Protein 7AKC (pdb70)

Solvent-accessible surface area: 11200 Å² total; per-residue (Å²): 110,21,28,0,0,0,0,7,4,79,2,38,45,136,136,85,142,64,101,39,9,69,96,20,16,65,29,19,7,34,77,11,28,67,12,13,123,113,58,76,94,85,72,29,53,17,81,12,0,0,0,15,6,15,2,0,1,1,0,0,15,26,0,29,2,6,74,80,73,35,0,72,87,0,3,41,18,5,2,92,36,3,26,102,37,62,55,108,15,0,4,0,37,0,70,13,54,23,102,49,0,80,73,16,6,86,103,24,121,94,3,33,6,0,14,43,16,4,40,106,36,1,7,0,0,0,23,39,112,41,0,64,81,0,10,89,100,0,134,81,103,120,122,146,11,50,89,55,120,37,40,4,2,0,0,4,38,53,0,69,87,24,24,76,23,0,96,81,85,0,78,102,13,101,41,62,120,46,116,50,35,30,25,12,0,0,51,80,87,47,138,56,100,36,64,5,50,11,84,2,0,0,26,3,0,51,40,36,2,9,0,45,51,0,0,26,20,1,2,25,57,65,114,38,40,36,58,32,0,8,0,0,7,30,54,43,98,12,29,110,6,0,69,52,1,2,55,69,55,59,114,87,41,85,45,71,25,62,21,28,82,80,119

B-factor: mean 44.55, std 19.74, range [18.46, 110.98]

Sequence (263 aa):
PGTVFVYSGRGSQWGEELVGIEQIQLGLIGMQLALTELWCSYGVQPDLVIGHSMGEVAAAVVAGALTPAEGLRVTATRSSRLMAPLSGQGGMALLELDAPTTEALIADFPQVTLGIYNSPRQTVIAGPTTEQIDELITRVRARDRFASRVNIEVAPHNPAMDALQPAMRSELADLTPRTPTIGIISTTYADLHTQPVFDAEHWATNMRNPVHFQQAIASAGSGADGAYHTFIEISAHPLLTQAIIDTLHSAQPGARYTSLGTLQR

Foldseek 3Di:
DFEEEEFEQQFDDCVDDQDAQLSSLLVRLVLLVVLQVVCVVVVHHHLEYEYFQNRVLSRLCSQQQAPPVLSNLLSNQVRVLQRVQFPFKWKKKWQAAPVVVCVLCVPPQFKDFAERLAGRITMIMGGPVVNVVSQVVQVVVVTHMGIDDDRGTFQTCVLVVCLVSLCVSQVPGDTDDGPHHYQYQQDPPSPPRDNCGSNSSSSSRHHHGNVLVSLLCQCDPVVHHHAEYEYSGQADDSQVSSVNSNCVNPVVDHHHYYYSHHD

InterPro domains:
  IPR001227 Acyl transferase domain superfamily [G3DSA:3.40.366.10] (550-947)
  IPR006162 Phosphopantetheine attachment site [PS00012] (1791-1806)
  IPR009081 Phosphopantetheine binding ACP domain [PF00550] (14-79)
  IPR009081 Phosphopantetheine binding ACP domain [PF00550] (1767-1832)
  IPR009081 Phosphopantetheine binding ACP domain [PS50075] (9-83)
  IPR009081 Phosphopantetheine binding ACP domain [PS50075] (1759-1836)
  IPR013968 Polyketide synthase-like, ketoreductase domain [PF08659] (1491-1683)
  IPR014030 Beta-ketoacyl synthase-like, N-terminal domain [PF00109] (102-351)
  IPR014031 Beta-ketoacyl synthase, C-terminal domain [PF02801] (359-477)
  IPR014043 Acyl transferase domain [PF00698] (632-950)
  IPR014043 Acyl transferase domain [SM00827] (634-932)
  IPR016035 Acyl transferase/acyl hydrolase/lysophospholipase [SSF52151] (631-916)
  IPR016036 Malonyl-CoA ACP transacylase, ACP-binding [SSF55048] (754-817)
  IPR016039 Thiolase-like [G3DSA:3.40.47.10] (93-549)
  IPR016039 Thiolase-like [SSF53901] (100-525)
  IPR018201 Beta-ketoacyl synthase, active site [PS00606] (264-280)
  IPR020806 Polyketide synthase-like, phosphopantetheine-binding domain [SM00823] (12-83)
  IPR020806 Polyketide synthase-like, phosphopantetheine-binding domain [SM00823] (1765-1836)
  IPR020807 Polyketide/metazoan fatty acid synthase-like, dehydratase domain [SM00826] (991-1150)
  IPR020841 Polyketide synthase, beta-ketoacyl synthase domain [PS52004] (101-526)

Organism: Mycobacterium bovis (strain BCG / Pasteur 1173P2) (NCBI:txid410289)

Nearest PDB structures (foldseek):
  7akc-assembly1_A  TM=1.004E+00  e=2.439E-61  Mycobacterium tuberculosis variant bovis BCG str. Pasteur 1173P2
  7ahb-assembly1_A  TM=9.627E-01  e=7.800E-44  Mycobacterium tuberculosis H37Rv
  7ahb-assembly2_B  TM=9.621E-01  e=3.748E-43  Mycobacterium tuberculosis H37Rv
  8jpt-assembly1_A  TM=9.176E-01  e=2.391E-25  Saccharopolyspora spinosa
  4amo-assembly1_A  TM=8.191E-01  e=1.536E-19  Micromonospora chersina

Secondary structure (DSSP, 8-state):
--EEEEE-SS-----PPP-HHHHHHHHHHHHHHHHHHHHHHTT---SEEEE-GGGHHHHHHHTTSS-HHHHHHHHHHHHHHHGGGTTTEEEEEESS-HHHHHHHHTT-TT-EEEEEEETTEEEEEEEHHHHHHHHHHHHHTT--EEEE--SS--SSGGGGGGHHHHHHHTTT------SSEEE-SS-SSTT-----SHHHHHHHHHS-B-HHHHHHHHHSSTT----EEEE-SSS-SSHHHHHHHHHHHSTT---EEE-S---

Radius of gyration: 17.46 Å; Cα contacts (8 Å, |Δi|>4): 578; chains: 1; bounding box: 47×45×41 Å

Structure (mmCIF, N/CA/C/O backbone):
data_7AKC
#
_entry.id   7AKC
#
_cell.length_a   94.029
_cell.length_b   94.029
_cell.length_c   73.236
_cell.angle_alpha   90.00
_cell.angle_beta   90.00
_cell.angle_gamma   90.00
#
_symmetry.space_group_name_H-M   'P 42 21 2'
#
loop_
_entity.id
_entity.type
_entity.pdbx_description
1 polymer 'Phenolpthiocerol synthesis type-I polyketide synthase ppsA'
2 non-polymer 'SODIUM ION'
3 water water
#
loop_
_atom_site.group_PDB
_atom_site.id
_atom_site.type_symbol
_atom_site.label_atom_id
_atom_site.label_alt_id
_atom_site.label_comp_id
_atom_site.label_asym_id
_atom_site.label_entity_id
_atom_site.label_seq_id
_atom_site.pdbx_PDB_ins_code
_atom_site.Cartn_x
_atom_site.Cartn_y
_atom_site.Cartn_z
_atom_site.occupancy
_atom_site.B_iso_or_equiv
_atom_site.auth_seq_id
_atom_site.auth_comp_id
_atom_site.auth_asym_id
_atom_site.auth_atom_id
_atom_site.pdbx_PDB_model_num
ATOM 1 N N . PRO A 1 21 ? 3.088 -19.649 2.985 1.00 61.62 629 PRO A N 1
ATOM 2 C CA . PRO A 1 21 ? 3.235 -20.499 4.176 1.00 60.80 629 PRO A CA 1
ATOM 3 C C . PRO A 1 21 ? 1.922 -21.082 4.710 1.00 58.98 629 PRO A C 1
ATOM 4 O O . PRO A 1 21 ? 1.930 -22.206 5.188 1.00 58.83 629 PRO A O 1
ATOM 6 N N . GLY A 1 22 ? 0.821 -20.336 4.631 1.00 57.05 630 GLY A N 1
ATOM 7 C CA . GLY A 1 22 ? -0.478 -20.8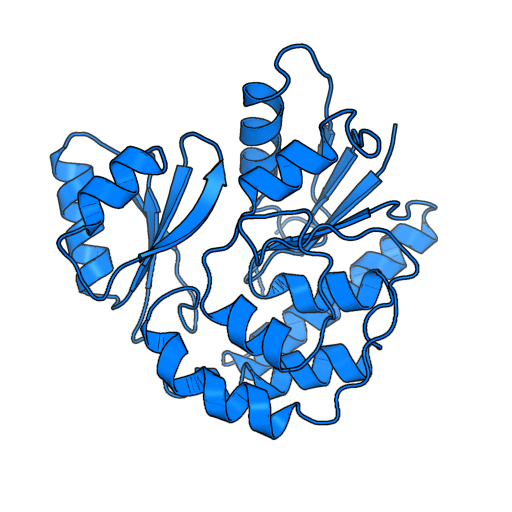05 5.105 1.00 55.34 630 GLY A CA 1
ATOM 8 C C . GLY A 1 22 ? -0.775 -20.423 6.548 1.00 54.14 630 GLY A C 1
ATOM 9 O O . GLY A 1 22 ? 0.077 -20.614 7.421 1.00 54.53 630 GLY A O 1
ATOM 10 N N . THR A 1 23 ? -2.002 -19.896 6.815 1.00 51.95 631 THR A N 1
ATOM 11 C CA . THR A 1 23 ? -2.443 -19.417 8.130 1.00 50.85 631 THR A CA 1
ATOM 12 C C . THR A 1 23 ? -3.696 -20.115 8.629 1.00 47.14 631 THR A C 1
ATOM 13 O O . THR A 1 23 ? -4.730 -20.111 7.969 1.00 46.81 631 THR A O 1
ATOM 17 N N . VAL A 1 24 ? -3.611 -20.688 9.813 1.00 44.40 632 VAL A N 1
ATOM 18 C CA . VAL A 1 24 ? -4.734 -21.401 10.424 1.00 42.19 632 VAL A CA 1
ATOM 19 C C . VAL A 1 24 ? -5.221 -20.637 11.611 1.00 42.24 632 VAL A C 1
ATOM 20 O O . VAL A 1 24 ? -4.409 -20.246 12.443 1.00 42.30 632 VAL A O 1
ATOM 24 N N . PHE A 1 25 ? -6.539 -20.490 11.749 1.00 41.96 633 PHE A N 1
ATOM 25 C CA . PHE A 1 25 ? -7.100 -19.854 12.943 1.00 42.37 633 PHE A CA 1
ATOM 26 C C . PHE A 1 25 ? -7.643 -20.974 13.786 1.00 40.17 633 PHE A C 1
ATOM 27 O O . PHE A 1 25 ? -8.389 -21.809 13.288 1.00 39.55 633 PHE A O 1
ATOM 35 N N . VAL A 1 26 ? -7.254 -21.010 15.061 1.00 39.07 634 VAL A N 1
ATOM 36 C CA . VAL A 1 26 ? -7.653 -22.053 15.986 1.00 37.36 634 VAL A CA 1
ATOM 37 C C . VAL A 1 26 ? -8.604 -21.481 17.040 1.00 37.58 634 VAL A C 1
ATOM 38 O O . VAL A 1 26 ? -8.272 -20.494 17.684 1.00 37.71 634 VAL A O 1
ATOM 42 N N . TYR A 1 27 ? -9.785 -22.098 17.192 1.00 36.91 635 TYR A N 1
ATOM 43 C CA . TYR A 1 27 ? -10.804 -21.642 18.125 1.00 37.38 635 TYR A CA 1
ATOM 44 C C . TYR A 1 27 ? -10.903 -22.606 19.276 1.00 39.29 635 TYR A C 1
ATOM 45 O O . TYR A 1 27 ? -11.293 -23.751 19.067 1.00 39.62 635 TYR A O 1
ATOM 54 N N . SER A 1 28 ? -10.542 -22.163 20.485 1.00 39.62 636 SER A N 1
ATOM 55 C CA . SER A 1 28 ? -10.576 -23.062 21.638 1.00 41.27 636 SER A CA 1
ATOM 56 C C . SER A 1 28 ? -12.017 -23.235 22.149 1.00 43.18 636 SER A C 1
ATOM 57 O O . SER A 1 28 ? -12.865 -22.371 21.891 1.00 43.45 636 SER A O 1
ATOM 60 N N . GLY A 1 29 ? -12.259 -24.310 22.910 1.00 43.23 637 GLY A N 1
ATOM 61 C CA . GLY A 1 29 ? -13.572 -24.613 23.468 1.00 46.29 637 GLY A CA 1
ATOM 62 C C . GLY A 1 29 ? -13.955 -23.805 24.687 1.00 49.56 637 GLY A C 1
ATOM 63 O O . GLY A 1 29 ? -15.023 -23.183 24.719 1.00 51.24 637 GLY A O 1
ATOM 64 N N . ARG A 1 30 ? -13.105 -23.816 25.710 1.00 50.33 638 ARG A N 1
ATOM 65 C CA . ARG A 1 30 ? -13.370 -23.041 26.921 1.00 51.46 638 ARG A CA 1
ATOM 66 C C . ARG A 1 30 ? -12.113 -22.255 27.232 1.00 53.14 638 ARG A C 1
ATOM 67 O O . ARG A 1 30 ? -11.339 -22.637 28.105 1.00 53.76 638 ARG A O 1
ATOM 75 N N . GLY A 1 31 ? -11.899 -21.183 26.490 1.00 54.33 639 GLY A N 1
ATOM 76 C CA . GLY A 1 31 ? -10.753 -20.318 26.728 1.00 55.78 639 GLY A CA 1
ATOM 77 C C . GLY A 1 31 ? -10.955 -19.464 27.968 1.00 57.20 639 GLY A C 1
ATOM 78 O O . GLY A 1 31 ? -12.021 -19.503 28.606 1.00 57.58 639 GLY A O 1
ATOM 79 N N . SER A 1 32 ? -9.923 -18.686 28.338 1.00 57.60 640 SER A N 1
ATOM 80 C CA . SER A 1 32 ? -10.051 -17.799 29.499 1.00 58.48 640 SER A CA 1
ATOM 81 C C . SER A 1 32 ? -11.066 -16.705 29.197 1.00 58.74 640 SER A C 1
ATOM 82 O O . SER A 1 32 ? -11.225 -16.301 28.049 1.00 57.93 640 SER A O 1
ATOM 85 N N . GLN A 1 33 ? -11.773 -16.254 30.234 1.00 59.97 641 GLN A N 1
ATOM 86 C CA . GLN A 1 33 ? -12.791 -15.202 30.169 1.00 61.62 641 GLN A CA 1
ATOM 87 C C . GLN A 1 33 ? -12.775 -14.449 31.511 1.00 63.77 641 GLN A C 1
ATOM 88 O O . GLN A 1 33 ? -12.392 -15.044 32.518 1.00 63.15 641 GLN A O 1
ATOM 90 N N . TRP A 1 34 ? -13.160 -13.147 31.522 1.00 66.10 642 TRP A N 1
ATOM 91 C CA . TRP A 1 34 ? -13.109 -12.311 32.735 1.00 69.08 642 TRP A CA 1
ATOM 92 C C . TRP A 1 34 ? -13.988 -11.031 32.674 1.00 70.74 642 TRP A C 1
ATOM 93 O O . TRP A 1 34 ? -14.190 -10.325 33.693 1.00 72.98 642 TRP A O 1
ATOM 95 N N . GLY A 1 74 ? -17.019 -4.062 31.151 1.00 84.88 682 GLY A N 1
ATOM 96 C CA . GLY A 1 74 ? -16.365 -5.224 31.728 1.00 84.60 682 GLY A CA 1
ATOM 97 C C . GLY A 1 74 ? -17.200 -5.828 32.833 1.00 83.60 682 GLY A C 1
ATOM 98 O O . GLY A 1 74 ? -16.814 -5.786 34.005 1.00 84.87 682 GLY A O 1
ATOM 99 N N . GLU A 1 75 ? -18.382 -6.339 32.477 1.00 80.93 683 GLU A N 1
ATOM 100 C CA . GLU A 1 75 ? -19.264 -6.945 33.467 1.00 78.62 683 GLU A CA 1
ATOM 101 C C . GLU A 1 75 ? -19.056 -8.447 33.482 1.00 74.75 683 GLU A C 1
ATOM 102 O O . GLU A 1 75 ? -18.649 -9.033 32.476 1.00 75.10 683 GLU A O 1
ATOM 104 N N . GLU A 1 76 ? -19.273 -9.063 34.643 1.00 71.36 684 GLU A N 1
ATOM 105 C CA . GLU A 1 76 ? -19.059 -10.493 34.797 1.00 68.01 684 GLU A CA 1
ATOM 106 C C . GLU A 1 76 ? -20.074 -11.317 34.002 1.00 63.68 684 GLU A C 1
ATOM 107 O O . GLU A 1 76 ? -21.276 -11.011 34.006 1.00 63.76 684 GLU A O 1
ATOM 113 N N . LEU A 1 77 ? -19.576 -12.345 33.302 1.00 59.75 685 LEU A N 1
ATOM 114 C CA . LEU A 1 77 ? -20.388 -13.303 32.560 1.00 56.74 685 LEU A CA 1
ATOM 115 C C . LEU A 1 77 ? -20.641 -14.426 33.542 1.00 52.81 685 LEU A C 1
ATOM 116 O O . LEU A 1 77 ? -19.694 -14.932 34.146 1.00 52.22 685 LEU A O 1
ATOM 121 N N . VAL A 1 78 ? -21.916 -14.764 33.775 1.00 49.72 686 VAL A N 1
ATOM 122 C CA . VAL A 1 78 ? -22.276 -15.740 34.797 1.00 47.17 686 VAL A CA 1
ATOM 123 C C . VAL A 1 78 ? -22.996 -16.951 34.224 1.00 44.77 686 VAL A C 1
ATOM 124 O O . VAL A 1 78 ? -24.019 -16.802 33.573 1.00 44.57 686 VAL A O 1
ATOM 128 N N . GLY A 1 79 ? -22.485 -18.147 34.498 1.00 43.05 687 GLY A N 1
ATOM 129 C CA . GLY A 1 79 ? -23.109 -19.380 34.024 1.00 41.40 687 GLY A CA 1
ATOM 130 C C . GLY A 1 79 ? -22.667 -19.810 32.638 1.00 39.17 687 GLY A C 1
ATOM 131 O O . GLY A 1 79 ? -22.283 -18.964 31.830 1.00 39.20 687 GLY A O 1
ATOM 132 N N . ILE A 1 80 ? -22.736 -21.131 32.345 1.00 36.80 688 ILE A N 1
ATOM 133 C CA . ILE A 1 80 ? -22.303 -21.690 31.054 1.00 35.00 688 ILE A CA 1
ATOM 134 C C . ILE A 1 80 ? -22.894 -20.954 29.850 1.00 36.61 688 ILE A C 1
ATOM 135 O O . ILE A 1 80 ? -22.143 -20.596 28.953 1.00 36.58 688 ILE A O 1
ATOM 140 N N . GLU A 1 81 ? -24.218 -20.684 29.843 1.00 39.13 689 GLU A N 1
ATOM 141 C CA . GLU A 1 81 ? -24.820 -19.997 28.695 1.00 42.05 689 GLU A CA 1
ATOM 142 C C . GLU A 1 81 ? -24.172 -18.612 28.427 1.00 44.73 689 GLU A C 1
ATOM 143 O O . GLU A 1 81 ? -23.636 -18.382 27.339 1.00 45.47 689 GLU A O 1
ATOM 149 N N . GLN A 1 82 ? -24.160 -17.718 29.431 1.00 46.46 690 GLN A N 1
ATOM 150 C CA . GLN A 1 82 ? -23.526 -16.403 29.276 1.00 47.54 690 GLN A CA 1
ATOM 151 C C . GLN A 1 82 ? -22.040 -16.526 28.941 1.00 47.44 690 GLN A C 1
ATOM 152 O O . GLN A 1 82 ? -21.578 -15.838 28.034 1.00 48.62 690 GLN A O 1
ATOM 158 N N . ILE A 1 83 ? -21.280 -17.380 29.660 1.00 46.12 691 ILE A N 1
ATOM 159 C CA . ILE A 1 83 ? -19.840 -17.530 29.398 1.00 46.64 691 ILE A CA 1
ATOM 160 C C . ILE A 1 83 ? -19.557 -18.001 27.961 1.00 46.66 691 ILE A C 1
ATOM 161 O O . ILE A 1 83 ? -18.724 -17.393 27.276 1.00 47.30 691 ILE A O 1
ATOM 166 N N . GLN A 1 84 ? -20.266 -19.041 27.488 1.00 45.93 692 GLN A N 1
ATOM 167 C CA . GLN A 1 84 ? -20.054 -19.546 26.125 1.00 46.03 692 GLN A CA 1
ATOM 168 C C . GLN A 1 84 ? -20.446 -18.524 25.061 1.00 48.13 692 GLN A C 1
ATOM 169 O O . GLN A 1 84 ? -19.793 -18.452 24.028 1.00 48.11 692 GLN A O 1
ATOM 175 N N . LEU A 1 85 ? -21.453 -17.663 25.343 1.00 49.75 693 LEU A N 1
ATOM 176 C CA . LEU A 1 85 ? -21.865 -16.617 24.414 1.00 52.13 693 LEU A CA 1
ATOM 177 C C . LEU A 1 85 ? -20.819 -15.494 24.312 1.00 52.92 693 LEU A C 1
ATOM 178 O O . LEU A 1 85 ? -20.505 -15.045 23.198 1.00 53.40 693 LEU A O 1
ATOM 183 N N . GLY A 1 86 ? -20.243 -15.098 25.448 1.00 52.00 694 GLY A N 1
ATOM 184 C CA . GLY A 1 86 ? -19.162 -14.119 25.455 1.00 52.13 694 GLY A CA 1
ATOM 185 C C . GLY A 1 86 ? -17.927 -14.688 24.758 1.00 52.29 694 GLY A C 1
ATOM 186 O O . GLY A 1 86 ? -17.231 -13.962 24.038 1.00 53.81 694 GLY A O 1
ATOM 187 N N . LEU A 1 87 ? -17.659 -16.000 24.938 1.00 50.87 695 LEU A N 1
ATOM 188 C CA . LEU A 1 87 ? -16.529 -16.630 24.255 1.00 50.89 695 LEU A CA 1
ATOM 189 C C . LEU A 1 87 ? -16.663 -16.563 22.722 1.00 51.41 695 LEU A C 1
ATOM 190 O O . LEU A 1 87 ? -15.781 -15.974 22.074 1.00 52.04 695 LEU A O 1
ATOM 195 N N . ILE A 1 88 ? -17.776 -17.067 22.139 1.00 51.23 696 ILE A N 1
ATOM 196 C CA . ILE A 1 88 ? -17.946 -17.009 20.674 1.00 52.61 696 ILE A CA 1
ATOM 197 C C . ILE A 1 88 ? -18.088 -15.558 20.162 1.00 55.35 696 ILE A C 1
ATOM 198 O O . ILE A 1 88 ? -17.620 -15.250 19.068 1.00 55.59 696 ILE A O 1
ATOM 203 N N . GLY A 1 89 ? -18.632 -14.655 20.978 1.00 57.71 697 GLY A N 1
ATOM 204 C CA . GLY A 1 89 ? -18.736 -13.247 20.592 1.00 60.65 697 GLY A CA 1
ATOM 205 C C . GLY A 1 89 ? -17.355 -12.651 20.400 1.00 62.57 697 GLY A C 1
ATOM 206 O O . GLY A 1 89 ? -17.048 -12.090 19.353 1.00 63.77 697 GLY A O 1
ATOM 207 N N . MET A 1 90 ? -16.483 -12.917 21.373 1.00 63.27 698 MET A N 1
ATOM 208 C CA . MET A 1 90 ? -15.092 -12.482 21.389 1.00 64.36 698 MET A CA 1
ATOM 209 C C . MET A 1 90 ? -14.303 -13.143 20.259 1.00 63.93 698 MET A C 1
ATOM 210 O O . MET A 1 90 ? -13.502 -12.472 19.624 1.00 65.49 698 MET A O 1
ATOM 215 N N . GLN A 1 91 ? -14.564 -14.425 19.964 1.00 62.09 699 GLN A N 1
ATOM 216 C CA . GLN A 1 91 ? -13.891 -15.140 18.872 1.00 61.48 699 GLN A CA 1
ATOM 217 C C . GLN A 1 91 ? -14.244 -14.520 17.499 1.00 63.43 699 GLN A C 1
ATOM 218 O O . GLN A 1 91 ? -13.351 -14.214 16.717 1.00 62.93 699 GLN A O 1
ATOM 224 N N . LEU A 1 92 ? -15.539 -14.278 17.251 1.00 64.88 700 LEU A N 1
ATOM 225 C CA . LEU A 1 92 ? -16.002 -13.690 16.000 1.00 67.27 700 LEU A CA 1
ATOM 226 C C . LEU A 1 92 ? -15.509 -12.253 15.819 1.00 70.25 700 LEU A C 1
ATOM 227 O O . LEU A 1 92 ? -15.162 -11.875 14.696 1.00 70.62 700 LEU A O 1
ATOM 232 N N . ALA A 1 93 ? -15.437 -11.471 16.910 1.00 72.00 701 ALA A N 1
ATOM 233 C CA . ALA A 1 93 ? -14.963 -10.090 16.799 1.00 74.35 701 ALA A CA 1
ATOM 234 C C . ALA A 1 93 ? -13.438 -10.000 16.667 1.00 76.26 701 ALA A C 1
ATOM 235 O O . ALA A 1 93 ? -12.944 -9.130 15.928 1.00 77.58 701 ALA A O 1
ATOM 237 N N . LEU A 1 94 ? -12.695 -10.891 17.349 1.00 75.88 702 LEU A N 1
ATOM 238 C CA . LEU A 1 94 ? -11.237 -10.909 17.233 1.00 76.45 702 LEU A CA 1
ATOM 239 C C . LEU A 1 94 ? -10.846 -11.381 15.836 1.00 77.32 702 LEU A C 1
ATOM 240 O O . LEU A 1 94 ? -9.916 -10.821 15.261 1.00 77.95 702 LEU A O 1
ATOM 245 N N . THR A 1 95 ? -11.592 -12.352 15.256 1.00 77.24 703 THR A N 1
ATOM 246 C CA . THR A 1 95 ? -11.356 -12.835 13.896 1.00 77.77 703 THR A CA 1
ATOM 247 C C . THR A 1 95 ? -11.452 -11.677 12.890 1.00 81.03 703 THR A C 1
ATOM 248 O O . THR A 1 95 ? -10.611 -11.587 12.001 1.00 81.59 703 THR A O 1
ATOM 252 N N . GLU A 1 96 ? -12.454 -10.786 13.038 1.00 82.91 704 GLU A N 1
ATOM 253 C CA . GLU A 1 96 ? -12.591 -9.656 12.109 1.00 85.83 704 GLU A CA 1
ATOM 254 C C . GLU A 1 96 ? -11.520 -8.574 12.329 1.00 87.97 704 GLU A C 1
ATOM 255 O O . GLU A 1 96 ? -11.139 -7.887 11.376 1.00 88.79 704 GLU A O 1
ATOM 261 N N . LEU A 1 97 ? -11.006 -8.455 13.568 1.00 88.77 705 LEU A N 1
ATOM 262 C CA . LEU A 1 97 ? -9.923 -7.534 13.885 1.00 90.42 705 LEU A CA 1
ATOM 263 C C . LEU A 1 97 ? -8.660 -7.982 13.158 1.00 90.70 705 LEU A C 1
ATOM 264 O O . LEU A 1 97 ? -7.969 -7.137 12.601 1.00 90.79 705 LEU A O 1
ATOM 269 N N . TRP A 1 98 ? -8.375 -9.314 13.132 1.00 90.77 706 TRP A N 1
ATOM 270 C CA . TRP A 1 98 ? -7.208 -9.860 12.432 1.00 91.58 706 TRP A CA 1
ATOM 271 C C . TRP A 1 98 ? -7.296 -9.522 10.942 1.00 94.25 706 TRP A C 1
ATOM 272 O O . TR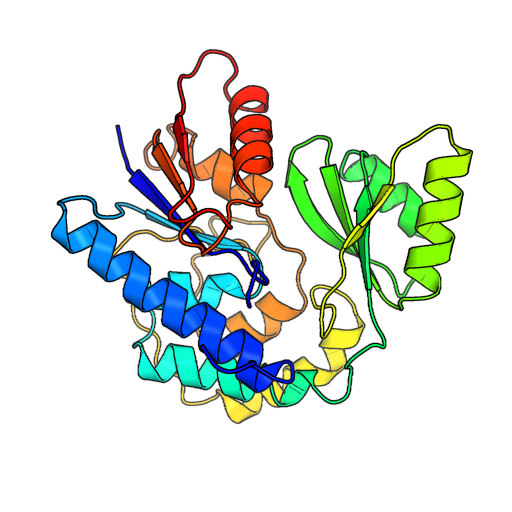P A 1 98 ? -6.330 -9.022 10.373 1.00 94.20 706 TRP A O 1
ATOM 283 N N . CYS A 1 99 ? -8.479 -9.745 10.334 1.00 96.49 707 CYS A N 1
ATOM 284 C CA . CYS A 1 99 ? -8.805 -9.470 8.927 1.00 99.22 707 CYS A CA 1
ATOM 285 C C . CYS A 1 99 ? -8.536 -8.017 8.534 1.00 101.28 707 CYS A C 1
ATOM 286 O O . CYS A 1 99 ? -8.123 -7.727 7.400 1.00 101.44 707 CYS A O 1
ATOM 289 N N . SER A 1 100 ? -8.781 -7.098 9.471 1.00 102.41 708 SER A N 1
ATOM 290 C CA . SER A 1 100 ? -8.568 -5.673 9.252 1.00 104.37 708 SER A CA 1
ATOM 291 C C . SER A 1 100 ? -7.093 -5.310 9.135 1.00 106.38 708 SER A C 1
ATOM 292 O O . SER A 1 100 ? -6.756 -4.364 8.432 1.00 109.24 708 SER A O 1
ATOM 295 N N . TYR A 1 101 ? -6.217 -6.062 9.799 1.00 106.06 709 TYR A N 1
ATOM 296 C CA . TYR A 1 101 ? -4.773 -5.874 9.687 1.00 105.58 709 TYR A CA 1
ATOM 297 C C . TYR A 1 101 ? -4.186 -6.876 8.636 1.00 103.71 709 TYR A C 1
ATOM 298 O O . TYR A 1 101 ? -3.092 -7.413 8.824 1.00 104.31 709 TYR A O 1
ATOM 300 N N . GLY A 1 102 ? -4.957 -7.165 7.585 1.00 101.00 710 GLY A N 1
ATOM 301 C CA . GLY A 1 102 ? -4.573 -8.056 6.492 1.00 98.41 710 GLY A CA 1
ATOM 302 C C . GLY A 1 102 ? -4.377 -9.540 6.758 1.00 95.06 710 GLY A C 1
ATOM 303 O O . GLY A 1 102 ? -4.118 -10.302 5.819 1.00 95.73 710 GLY A O 1
ATOM 304 N N . VAL A 1 103 ? -4.502 -9.984 8.016 1.00 91.13 711 VAL A N 1
ATOM 305 C CA . VAL A 1 103 ? -4.300 -11.371 8.355 1.00 87.58 711 VAL A CA 1
ATOM 306 C C . VAL A 1 103 ? -5.610 -12.152 8.296 1.00 83.37 711 VAL A C 1
ATOM 307 O O . VAL A 1 103 ? -6.525 -11.874 9.061 1.00 84.09 711 VAL A O 1
ATOM 309 N N . GLN A 1 104 ? -5.713 -13.119 7.381 1.00 78.62 712 GLN A N 1
ATOM 310 C CA . GLN A 1 104 ? -6.932 -13.909 7.217 1.00 74.28 712 GLN A CA 1
ATOM 311 C C . GLN A 1 104 ? -6.644 -15.427 7.175 1.00 69.03 712 GLN A C 1
ATOM 312 O O . GLN A 1 104 ? -5.585 -15.849 6.711 1.00 69.22 712 GLN A O 1
ATOM 314 N N . PRO A 1 105 ? -7.571 -16.266 7.663 1.00 63.63 713 PRO A N 1
ATOM 315 C CA . PRO A 1 105 ? -7.297 -17.712 7.676 1.00 59.77 713 PRO A CA 1
ATOM 316 C C . PRO A 1 105 ? -7.545 -18.405 6.355 1.00 55.78 713 PRO A C 1
ATOM 317 O O . PRO A 1 105 ? -8.519 -18.138 5.655 1.00 56.81 713 PRO A O 1
ATOM 321 N N . ASP A 1 106 ? -6.627 -19.272 5.994 1.00 51.73 714 ASP A N 1
ATOM 322 C CA . ASP A 1 106 ? -6.789 -20.160 4.854 1.00 49.28 714 ASP A CA 1
ATOM 323 C C . ASP A 1 106 ? -7.491 -21.468 5.302 1.00 46.94 714 ASP A C 1
ATOM 324 O O . ASP A 1 106 ? -7.967 -22.234 4.464 1.00 48.19 714 ASP A O 1
ATOM 329 N N . LEU A 1 107 ? -7.559 -21.707 6.619 1.00 43.43 715 LEU A N 1
ATOM 330 C CA . LEU A 1 107 ? -8.104 -22.904 7.213 1.00 41.16 715 LEU A CA 1
ATOM 331 C C . LEU A 1 107 ? -8.437 -22.596 8.670 1.00 39.49 715 LEU A C 1
ATOM 332 O O . LEU A 1 107 ? -7.797 -21.748 9.309 1.00 39.75 715 LEU A O 1
ATOM 337 N N . VAL A 1 108 ? -9.485 -23.228 9.166 1.00 37.45 716 VAL A N 1
ATOM 338 C CA . VAL A 1 108 ? -9.843 -23.076 10.578 1.00 36.45 716 VAL A CA 1
ATOM 339 C C . VAL A 1 108 ? -9.906 -24.431 11.270 1.00 34.70 716 VAL A C 1
ATOM 340 O O . VAL A 1 108 ? -10.240 -25.435 10.652 1.00 34.26 716 VAL A O 1
ATOM 344 N N . ILE A 1 109 ? -9.593 -24.457 12.586 1.00 33.03 717 ILE A N 1
ATOM 345 C CA . ILE A 1 109 ? -9.700 -25.653 13.404 1.00 31.01 717 ILE A CA 1
ATOM 346 C C . ILE A 1 109 ? -10.343 -25.220 14.693 1.00 31.01 717 ILE A C 1
ATOM 347 O O . ILE A 1 109 ? -9.891 -24.286 15.333 1.00 31.61 717 ILE A O 1
ATOM 352 N N . GLY A 1 110 ? -11.427 -25.870 15.044 1.00 30.81 718 GLY A N 1
ATOM 353 C CA . GLY A 1 110 ? -12.136 -25.590 16.287 1.00 30.41 718 GLY A CA 1
ATOM 354 C C . GLY A 1 110 ? -11.903 -26.752 17.233 1.00 29.56 718 GLY A C 1
ATOM 355 O O . GLY A 1 110 ? -12.084 -27.906 16.855 1.00 29.82 718 GLY A O 1
ATOM 356 N N . HIS A 1 111 ? -11.534 -26.445 18.474 1.00 27.76 719 HIS A N 1
ATOM 357 C CA . HIS A 1 111 ? -11.252 -27.370 19.566 1.00 27.69 719 HIS A CA 1
ATOM 358 C C . HIS A 1 111 ? -12.484 -27.413 20.476 1.00 29.34 719 HIS A C 1
ATOM 359 O O . HIS A 1 111 ? -12.945 -26.369 20.958 1.00 30.12 719 HIS A O 1
ATOM 366 N N . SER A 1 112 ? -13.041 -28.622 20.696 1.00 28.48 720 SER A N 1
ATOM 367 C CA . SER A 1 112 ? -14.183 -28.820 21.565 1.00 28.11 720 SER A CA 1
ATOM 368 C C . SER A 1 112 ? -15.368 -27.874 21.181 1.00 28.68 720 SER A C 1
ATOM 369 O O . SER A 1 112 ? -15.694 -27.757 20.001 1.00 29.64 720 SER A O 1
ATOM 372 N N . MET A 1 113 ? -15.937 -27.144 22.131 1.00 31.17 721 MET A N 1
ATOM 373 C CA . MET A 1 113 ? -17.019 -26.198 21.875 1.00 33.29 721 MET A CA 1
ATOM 374 C C . MET A 1 113 ? -16.638 -25.089 20.864 1.00 36.10 721 MET A C 1
ATOM 375 O O . MET A 1 113 ? -17.517 -24.472 20.274 1.00 37.24 721 MET A O 1
ATOM 380 N N . GLY A 1 114 ? -15.345 -24.914 20.602 1.00 36.33 722 GLY A N 1
ATOM 381 C CA . GLY A 1 114 ? -14.819 -23.943 19.652 1.00 36.39 722 GLY A CA 1
ATOM 382 C C . GLY A 1 114 ? -15.111 -24.256 18.195 1.00 37.23 722 GLY A C 1
ATOM 383 O O . GLY A 1 114 ? -14.935 -23.391 17.333 1.00 38.08 722 GLY A O 1
ATOM 384 N N . GLU A 1 115 ? -15.510 -25.512 17.891 1.00 36.92 723 GLU A N 1
ATOM 385 C CA . GLU A 1 115 ? -15.826 -25.906 16.511 1.00 36.93 723 GLU A CA 1
ATOM 386 C C . GLU A 1 115 ? -17.059 -25.143 15.989 1.00 38.48 723 GLU A C 1
ATOM 387 O O . GLU A 1 115 ? -17.165 -24.927 14.787 1.00 39.21 723 GLU A O 1
ATOM 393 N N . VAL A 1 116 ? -17.962 -24.672 16.874 1.00 39.40 724 VAL A N 1
ATOM 394 C CA . VAL A 1 116 ? -19.094 -23.838 16.411 1.00 41.21 724 VAL A CA 1
ATOM 395 C C . VAL A 1 116 ? -18.548 -22.555 15.777 1.00 43.44 724 VAL A C 1
ATOM 396 O O . VAL A 1 116 ? -18.912 -22.224 14.638 1.00 45.85 724 VAL A O 1
ATOM 400 N N . ALA A 1 117 ? -17.654 -21.846 16.491 1.00 44.04 725 ALA A N 1
ATOM 401 C CA . ALA A 1 117 ? -17.112 -20.586 15.962 1.00 46.13 725 ALA A CA 1
ATOM 402 C C . ALA A 1 117 ? -16.303 -20.791 14.699 1.00 46.30 725 ALA A C 1
ATOM 403 O O . ALA A 1 117 ? -16.360 -19.950 13.793 1.00 47.88 725 ALA A O 1
ATOM 405 N N . ALA A 1 118 ? -15.567 -21.913 14.625 1.00 45.13 726 ALA A N 1
ATOM 406 C CA . ALA A 1 118 ? -14.769 -22.266 13.455 1.00 45.05 726 ALA A CA 1
ATOM 407 C C . ALA A 1 118 ? -15.706 -22.545 12.290 1.00 47.96 726 ALA A C 1
ATOM 408 O O . ALA A 1 118 ? -15.441 -22.068 11.190 1.00 48.82 726 ALA A O 1
ATOM 410 N N . ALA A 1 119 ? -16.831 -23.247 12.517 1.00 49.12 727 ALA A N 1
ATOM 411 C CA . ALA A 1 119 ? -17.818 -23.481 11.451 1.00 50.90 727 ALA A CA 1
ATOM 412 C C . ALA A 1 119 ? -18.407 -22.185 10.961 1.00 52.87 727 ALA A C 1
ATOM 413 O O . ALA A 1 119 ? -18.697 -22.081 9.770 1.00 52.55 727 ALA A O 1
ATOM 415 N N . VAL A 1 120 ? -18.599 -21.188 11.854 1.00 54.24 728 VAL A N 1
ATOM 416 C CA . VAL A 1 120 ? -19.118 -19.879 11.436 1.00 56.32 728 VAL A CA 1
ATOM 417 C C . VAL A 1 120 ? -18.089 -19.136 10.577 1.00 55.84 728 VAL A C 1
ATOM 418 O O . VAL A 1 120 ? -18.450 -18.577 9.538 1.00 56.65 728 VAL A O 1
ATOM 422 N N . VAL A 1 121 ? -16.823 -19.091 11.026 1.00 54.92 729 VAL A N 1
ATOM 423 C CA . VAL A 1 121 ? -15.761 -18.394 10.291 1.00 56.09 729 VAL A CA 1
ATOM 424 C C . VAL A 1 121 ? -15.494 -19.043 8.929 1.00 57.77 729 VAL A C 1
ATOM 425 O O . VAL A 1 121 ? -15.230 -18.341 7.948 1.00 59.05 729 VAL A O 1
ATOM 429 N N . ALA A 1 122 ? -15.653 -20.366 8.844 1.00 57.77 730 ALA A N 1
ATOM 430 C CA . ALA A 1 122 ? -15.484 -21.090 7.589 1.00 57.72 730 ALA A CA 1
ATOM 431 C C . ALA A 1 122 ? -16.660 -20.911 6.614 1.00 59.32 730 ALA A C 1
ATOM 432 O O . ALA A 1 122 ? -16.530 -21.283 5.467 1.00 59.19 730 ALA A O 1
ATOM 434 N N . GLY A 1 123 ? -17.787 -20.366 7.071 1.00 60.68 731 GLY A N 1
ATOM 435 C CA . GLY A 1 123 ? -18.956 -20.160 6.231 1.00 62.27 731 GLY A CA 1
ATOM 436 C C . GLY A 1 123 ? -19.969 -21.289 6.248 1.00 63.54 731 GLY A C 1
ATOM 437 O O . GLY A 1 123 ? -20.964 -21.222 5.527 1.00 64.00 731 GLY A O 1
ATOM 438 N N . ALA A 1 124 ? -19.739 -22.345 7.064 1.00 63.40 732 ALA A N 1
ATOM 439 C CA . ALA A 1 124 ? -20.691 -23.464 7.110 1.00 64.53 732 ALA A CA 1
ATOM 440 C C . ALA A 1 124 ? -21.991 -23.071 7.801 1.00 67.27 732 ALA A C 1
ATOM 441 O O . ALA A 1 124 ? -23.064 -23.557 7.452 1.00 67.12 732 ALA A O 1
ATOM 443 N N . LEU A 1 125 ? -21.900 -22.158 8.757 1.00 70.31 733 LEU A N 1
ATOM 444 C CA . LEU A 1 125 ? -23.041 -21.626 9.488 1.00 72.22 733 LEU A CA 1
ATOM 445 C C . LEU A 1 125 ? -22.914 -20.116 9.542 1.00 75.43 733 LEU A C 1
ATOM 446 O O . LEU A 1 125 ? -21.799 -19.582 9.558 1.00 74.97 733 LEU A O 1
ATOM 451 N N . THR A 1 126 ? -24.054 -19.443 9.650 1.00 78.32 734 THR A N 1
ATOM 452 C CA . THR A 1 126 ? -24.145 -17.979 9.803 1.00 83.07 734 THR A CA 1
ATOM 453 C C . THR A 1 126 ? -23.819 -17.619 11.258 1.00 84.44 734 THR A C 1
ATOM 454 O O . THR A 1 126 ? -23.939 -18.479 12.150 1.00 82.55 734 THR A O 1
ATOM 458 N N . PRO A 1 127 ? -23.449 -16.354 11.545 1.00 86.15 735 PRO A N 1
ATOM 459 C CA . PRO A 1 127 ? -23.197 -15.971 12.945 1.00 86.63 735 PRO A CA 1
ATOM 460 C C . PRO A 1 127 ? -24.402 -16.210 13.851 1.00 86.33 735 PRO A C 1
ATOM 461 O O . PRO A 1 127 ? -24.226 -16.609 14.998 1.00 85.65 735 PRO A O 1
ATOM 465 N N . ALA A 1 128 ? -25.621 -15.985 13.337 1.00 86.67 736 ALA A N 1
ATOM 466 C CA . ALA A 1 128 ? -26.825 -16.199 14.129 1.00 87.33 736 ALA A CA 1
ATOM 467 C C . ALA A 1 128 ? -27.009 -17.691 14.401 1.00 85.24 736 ALA A C 1
ATOM 468 O O . ALA A 1 128 ? -27.386 -18.057 15.509 1.00 86.70 736 ALA A O 1
ATOM 470 N N . GLU A 1 129 ? -26.752 -18.546 13.396 1.00 81.63 737 GLU A N 1
ATOM 471 C CA . GLU A 1 129 ? -26.859 -20.002 13.536 1.00 77.71 737 GLU A CA 1
ATOM 472 C C . GLU A 1 129 ? -25.851 -20.544 14.536 1.00 74.41 737 GLU A C 1
ATOM 473 O O . GLU A 1 129 ? -26.199 -21.424 15.311 1.00 73.74 737 GLU A O 1
ATOM 479 N N . GLY A 1 130 ? -24.644 -19.982 14.548 1.00 72.32 738 GLY A N 1
ATOM 480 C CA . GLY A 1 130 ? -23.597 -20.364 15.486 1.00 71.31 738 GLY A CA 1
ATOM 481 C C . GLY A 1 130 ? -24.022 -20.015 16.901 1.00 70.42 738 GLY A C 1
ATOM 482 O O . GLY A 1 130 ? -23.945 -20.850 17.802 1.00 68.90 738 GLY A O 1
ATOM 483 N N . LEU A 1 131 ? -24.555 -18.800 17.085 1.00 70.02 739 LEU A N 1
ATOM 484 C CA . LEU A 1 131 ? -25.060 -18.370 18.388 1.00 71.11 739 LEU A CA 1
ATOM 485 C C . LEU A 1 131 ? -26.248 -19.210 18.836 1.00 70.03 739 LEU A C 1
ATOM 486 O O . LEU A 1 131 ? -26.421 -19.410 20.031 1.00 69.65 739 LEU A O 1
ATOM 491 N N . ARG A 1 132 ? -27.051 -19.713 17.894 1.00 68.61 740 ARG A N 1
ATOM 492 C CA . ARG A 1 132 ? -28.206 -20.541 18.202 1.00 67.18 740 ARG A CA 1
ATOM 493 C C . ARG A 1 132 ? -27.723 -21.913 18.657 1.00 62.59 740 ARG A C 1
ATOM 494 O O . ARG A 1 132 ? -28.224 -22.427 19.658 1.00 62.20 740 ARG A O 1
ATOM 502 N N . VAL A 1 133 ? -26.704 -22.481 17.988 1.00 59.84 741 VAL A N 1
ATOM 503 C CA . VAL A 1 133 ? -26.133 -23.755 18.439 1.00 56.97 741 VAL A CA 1
ATOM 504 C C . VAL A 1 133 ? -25.543 -23.577 19.850 1.00 54.66 741 VAL A C 1
ATOM 505 O O . VAL A 1 133 ? -25.833 -24.370 20.730 1.00 53.71 741 VAL A O 1
ATOM 509 N N . THR A 1 134 ? -24.829 -22.462 20.068 1.00 53.20 742 THR A N 1
ATOM 510 C CA . THR A 1 134 ? -24.196 -22.152 21.343 1.00 51.89 742 THR A CA 1
ATOM 511 C C . THR A 1 134 ? -25.213 -22.074 22.453 1.00 50.52 742 THR A C 1
ATOM 512 O O . THR A 1 134 ? -25.067 -22.784 23.433 1.00 47.85 742 THR A O 1
ATOM 516 N N . ALA A 1 135 ? -26.285 -21.277 22.268 1.00 50.93 743 ALA A N 1
ATOM 517 C CA . ALA A 1 135 ? -27.337 -21.135 23.265 1.00 52.76 743 ALA A CA 1
ATOM 518 C C . ALA A 1 135 ? -28.111 -22.429 23.486 1.00 52.79 743 ALA A C 1
ATOM 519 O O . ALA A 1 135 ? -28.370 -22.766 24.633 1.00 53.73 743 ALA A O 1
ATOM 521 N N . THR A 1 136 ? -28.467 -23.160 22.420 1.00 51.73 744 THR A N 1
ATOM 522 C CA . THR A 1 136 ? -29.215 -24.416 22.550 1.00 50.67 744 THR A CA 1
ATOM 523 C C . THR A 1 136 ? -28.405 -25.445 23.362 1.00 45.36 744 THR A C 1
ATOM 524 O O . THR A 1 136 ? -28.848 -25.889 24.421 1.00 46.33 744 THR A O 1
ATOM 528 N N . ARG A 1 137 ? -27.177 -25.707 22.941 1.00 40.58 745 ARG A N 1
ATOM 529 C CA . ARG A 1 137 ? -26.270 -26.634 23.621 1.00 37.88 745 ARG A CA 1
ATOM 530 C C . ARG A 1 137 ? -25.986 -26.199 25.067 1.00 37.09 745 ARG A C 1
ATOM 531 O O . ARG A 1 137 ? -26.047 -27.046 25.961 1.00 37.10 745 ARG A O 1
ATOM 539 N N A SER A 1 138 ? -25.672 -24.907 25.305 0.50 36.88 746 SER A N 1
ATOM 540 N N B SER A 1 138 ? -25.673 -24.916 25.307 0.50 36.92 746 SER A N 1
ATOM 541 C CA A SER A 1 138 ? -25.378 -24.430 26.670 0.50 37.33 746 SER A CA 1
ATOM 542 C CA B SER A 1 138 ? -25.374 -24.455 26.672 0.50 37.40 746 SER A CA 1
ATOM 543 C C A SER A 1 138 ? -26.559 -24.603 27.624 0.50 37.41 746 SER A C 1
ATOM 544 C C B SER A 1 138 ? -26.560 -24.619 27.624 0.50 37.44 746 SER A C 1
ATOM 545 O O A SER A 1 138 ? -26.351 -24.970 28.777 0.50 36.42 746 SER A O 1
ATOM 546 O O B SER A 1 138 ? -26.357 -24.996 28.775 0.50 36.43 746 SER A O 1
ATOM 551 N N . ARG A 1 139 ? -27.786 -24.376 27.141 1.00 38.04 747 ARG A N 1
ATOM 552 C CA . ARG A 1 139 ? -29.002 -24.520 27.949 1.00 40.13 747 ARG A CA 1
ATOM 553 C C . ARG A 1 139 ? -29.199 -26.008 28.299 1.00 38.79 747 ARG A C 1
ATOM 554 O O . ARG A 1 139 ? -29.455 -26.333 29.466 1.00 38.29 747 ARG A O 1
ATOM 558 N N . LEU A 1 140 ? -28.935 -26.920 27.320 1.00 36.72 748 LEU A N 1
ATOM 559 C CA . LEU A 1 140 ? -29.043 -28.352 27.607 1.00 35.72 748 LEU A CA 1
ATOM 560 C C . LEU A 1 140 ? -27.986 -28.861 28.583 1.00 32.10 748 LEU A C 1
ATOM 561 O O . LEU A 1 140 ? -28.239 -29.807 29.324 1.00 32.29 748 LEU A O 1
ATOM 566 N N . MET A 1 141 ? -26.820 -28.231 28.581 1.00 29.37 749 MET A N 1
ATOM 567 C CA . MET A 1 141 ? -25.685 -28.692 29.422 1.00 27.41 749 MET A CA 1
ATOM 568 C C . MET A 1 141 ? -25.774 -28.087 30.829 1.00 27.71 749 MET A C 1
ATOM 569 O O . MET A 1 141 ? -25.295 -28.723 31.756 1.00 27.06 749 MET A O 1
ATOM 574 N N . ALA A 1 142 ? -26.398 -26.915 30.965 1.00 28.12 750 ALA A N 1
ATOM 575 C CA . ALA A 1 142 ? -26.428 -26.232 32.239 1.00 29.40 750 ALA A CA 1
ATOM 576 C C . ALA A 1 142 ? -26.876 -27.084 33.446 1.00 29.09 750 ALA A C 1
ATOM 577 O O . ALA A 1 142 ? -26.262 -26.935 34.501 1.00 29.02 750 ALA A O 1
ATOM 579 N N . PRO A 1 143 ? -27.920 -27.945 33.371 1.00 29.79 751 PRO A N 1
ATOM 580 C CA . PRO A 1 143 ? -28.321 -28.699 34.572 1.00 29.38 751 PRO A CA 1
ATOM 581 C C . PRO A 1 143 ? -27.206 -29.657 35.070 1.00 26.95 751 PRO A C 1
ATOM 582 O O . PRO A 1 143 ? -27.254 -30.101 36.219 1.00 26.83 751 PRO A O 1
ATOM 586 N N . LEU A 1 144 ? -26.153 -29.852 34.277 1.00 25.88 752 LEU A N 1
ATOM 587 C CA . LEU A 1 144 ? -25.023 -30.750 34.663 1.00 26.50 752 LEU A CA 1
ATOM 588 C C . LEU A 1 144 ? -23.882 -29.921 35.254 1.00 28.47 752 LEU A C 1
ATOM 589 O O . LEU A 1 144 ? -22.816 -30.485 35.501 1.00 29.58 752 LEU A O 1
ATOM 594 N N . SER A 1 145 ? -24.107 -28.625 35.467 1.00 28.50 753 SER A N 1
ATOM 595 C CA . SER A 1 145 ? -23.081 -27.747 36.001 1.00 29.49 753 SER A CA 1
ATOM 596 C C . SER A 1 145 ? -22.454 -28.316 37.289 1.00 29.57 753 SER A C 1
ATOM 597 O O . SER A 1 145 ? -23.153 -28.722 38.219 1.00 29.91 753 SER A O 1
ATOM 600 N N . GLY A 1 146 ? -21.139 -28.421 37.280 1.00 29.90 754 GLY A N 1
ATOM 601 C CA . GLY A 1 146 ? -20.389 -28.878 38.435 1.00 30.32 754 GLY A CA 1
ATOM 602 C C . GLY A 1 146 ? -20.266 -30.370 38.660 1.00 30.76 754 GLY A C 1
ATOM 603 O O . GLY A 1 146 ? -19.522 -30.797 39.547 1.00 33.04 754 GLY A O 1
ATOM 604 N N . GLN A 1 147 ? -20.998 -31.184 37.901 1.00 27.83 755 GLN A N 1
ATOM 605 C CA . GLN A 1 147 ? -20.963 -32.643 38.101 1.00 27.30 755 GLN A CA 1
ATOM 606 C C . GLN A 1 147 ? -19.733 -33.296 37.512 1.00 25.86 755 GLN A C 1
ATOM 607 O O . GLN A 1 147 ? -19.237 -34.287 38.050 1.00 26.24 755 GLN A O 1
ATOM 613 N N . GLY A 1 148 ? -19.291 -32.795 36.362 1.00 23.95 756 GLY A N 1
ATOM 614 C CA . GLY A 1 148 ? -18.162 -33.410 35.661 1.00 23.92 756 GLY A CA 1
ATOM 615 C C . GLY A 1 148 ? -16.939 -32.540 35.684 1.00 25.33 756 GLY A C 1
ATOM 616 O O . GLY A 1 148 ? -17.005 -31.326 35.909 1.00 27.92 756 GLY A O 1
ATOM 617 N N . GLY A 1 149 ? -15.805 -33.170 35.536 1.00 24.47 757 GLY A N 1
ATOM 618 C CA . GLY A 1 149 ? -14.541 -32.467 35.518 1.00 24.20 757 GLY A CA 1
ATOM 619 C C . GLY A 1 149 ? -13.632 -33.060 34.456 1.00 24.21 757 GLY A C 1
ATOM 620 O O . GLY A 1 149 ? -14.008 -34.000 33.753 1.00 23.21 757 GLY A O 1
ATOM 621 N N . MET A 1 150 ? -12.522 -32.390 34.233 1.00 23.77 758 MET A N 1
ATOM 622 C CA . MET A 1 150 ? -11.523 -32.862 33.279 1.00 23.86 758 MET A CA 1
ATOM 623 C C . MET A 1 150 ? -10.154 -32.856 33.933 1.00 23.95 758 MET A C 1
ATOM 624 O O . MET A 1 150 ? -9.941 -32.123 34.889 1.00 24.27 758 MET A O 1
ATOM 629 N N . ALA A 1 151 ? -9.213 -33.644 33.401 1.00 23.51 759 ALA A N 1
ATOM 630 C CA . ALA A 1 151 ? -7.842 -33.617 33.936 1.00 24.26 759 ALA A CA 1
ATOM 631 C C . ALA A 1 151 ? -6.889 -33.720 32.768 1.00 24.04 759 ALA A C 1
ATOM 632 O O . ALA A 1 151 ? -7.098 -34.547 31.884 1.00 23.15 759 ALA A O 1
ATOM 634 N N . LEU A 1 152 ? -5.837 -32.906 32.800 1.00 23.42 760 LEU A N 1
ATOM 635 C CA . LEU A 1 152 ? -4.768 -32.919 31.819 1.00 24.68 760 LEU A CA 1
ATOM 636 C C . LEU A 1 152 ? -3.732 -33.878 32.360 1.00 24.20 760 LEU A C 1
ATOM 637 O O . LEU A 1 152 ? -3.172 -33.646 33.451 1.00 23.81 760 LEU A O 1
ATOM 642 N N . LEU A 1 153 ? -3.474 -34.966 31.638 1.00 23.69 761 LEU A N 1
ATOM 643 C CA . LEU A 1 153 ? -2.515 -35.970 32.076 1.00 22.35 761 LEU A CA 1
ATOM 644 C C . LEU A 1 153 ? -1.271 -35.939 31.195 1.00 23.95 761 LEU A C 1
ATOM 645 O O . LEU A 1 153 ? -1.385 -35.838 29.952 1.00 24.48 761 LEU A O 1
ATOM 650 N N . GLU A 1 154 ? -0.084 -36.081 31.800 1.00 24.79 762 GLU A N 1
ATOM 651 C CA . GLU A 1 154 ? 1.146 -36.148 31.029 1.00 27.01 762 GLU A CA 1
ATOM 652 C C . GLU A 1 154 ? 1.387 -37.641 30.708 1.00 26.88 762 GLU A C 1
ATOM 653 O O . GLU A 1 154 ? 2.353 -38.286 31.172 1.00 27.74 762 GLU A O 1
ATOM 659 N N . LEU A 1 155 ? 0.462 -38.187 29.929 1.00 25.98 763 LEU A N 1
ATOM 660 C CA . LEU A 1 155 ? 0.469 -39.563 29.427 1.00 24.75 763 LEU A CA 1
ATOM 661 C C . LEU A 1 155 ? 0.050 -39.532 27.976 1.00 24.13 763 LEU A C 1
ATOM 662 O O . LEU A 1 155 ? -0.804 -38.709 27.581 1.00 23.88 763 LEU A O 1
ATOM 667 N N . ASP A 1 156 ? 0.591 -40.503 27.197 1.00 21.73 764 ASP A N 1
ATOM 668 C CA . ASP A 1 156 ? 0.156 -40.623 25.832 1.00 21.58 764 ASP A CA 1
ATOM 669 C C . ASP A 1 156 ? -1.278 -41.238 25.776 1.00 21.83 764 ASP A C 1
ATOM 670 O O . ASP A 1 156 ? -1.812 -41.641 26.818 1.00 22.08 764 ASP A O 1
ATOM 675 N N . ALA A 1 157 ? -1.929 -41.225 24.583 1.00 22.36 765 ALA A N 1
ATOM 676 C CA . ALA A 1 157 ? -3.314 -41.701 24.520 1.00 22.48 765 ALA A CA 1
ATOM 677 C C . ALA A 1 157 ? -3.469 -43.200 24.852 1.00 23.34 765 ALA A C 1
ATOM 678 O O . ALA A 1 157 ? -4.330 -43.527 25.654 1.00 23.11 765 ALA A O 1
ATOM 680 N N . PRO A 1 158 ? -2.556 -44.104 24.440 1.00 23.03 766 PRO A N 1
ATOM 681 C CA . PRO A 1 158 ? -2.775 -45.531 24.760 1.00 24.05 766 PRO A CA 1
ATOM 682 C C . PRO A 1 158 ? -2.620 -45.781 26.271 1.00 23.59 766 PRO A C 1
ATOM 683 O O . PRO A 1 158 ? -3.420 -46.508 26.866 1.00 24.36 766 PRO A O 1
ATOM 687 N N . THR A 1 159 ? -1.675 -45.079 26.920 1.00 22.61 767 THR A N 1
ATOM 688 C CA . THR A 1 159 ? -1.497 -45.246 28.375 1.00 21.46 767 THR A CA 1
ATOM 689 C C . THR A 1 159 ? -2.731 -44.663 29.116 1.00 21.87 767 THR A C 1
ATOM 690 O O . THR A 1 159 ? -3.235 -45.227 30.097 1.00 22.41 767 THR A O 1
ATOM 694 N N . THR A 1 160 ? -3.258 -43.542 28.606 1.00 20.26 768 THR A N 1
ATOM 695 C CA . THR A 1 160 ? -4.470 -42.959 29.177 1.00 20.31 768 THR A CA 1
ATOM 696 C C . THR A 1 160 ? -5.641 -43.943 29.047 1.00 21.30 768 THR A C 1
ATOM 697 O O . THR A 1 160 ? -6.337 -44.202 30.025 1.00 21.61 768 THR A O 1
ATOM 701 N N . GLU A 1 161 ? -5.848 -44.519 27.832 1.00 21.19 769 GLU A N 1
ATOM 702 C CA . GLU A 1 161 ? -6.973 -45.450 27.645 1.00 22.44 769 GLU A CA 1
ATOM 703 C C . GLU A 1 161 ? -6.848 -46.626 28.623 1.00 22.83 769 GLU A C 1
ATOM 704 O O . GLU A 1 161 ? -7.838 -47.037 29.204 1.00 23.74 769 GLU A O 1
ATOM 710 N N . ALA A 1 162 ? -5.637 -47.081 28.854 1.00 24.01 770 ALA A N 1
ATOM 711 C CA . ALA A 1 162 ? -5.387 -48.201 29.746 1.00 24.58 770 ALA A CA 1
ATOM 712 C C . ALA A 1 162 ? -5.725 -47.783 31.186 1.00 23.64 770 ALA A C 1
ATOM 713 O O . ALA A 1 162 ? -6.356 -48.544 31.896 1.00 24.81 770 ALA A O 1
ATOM 715 N N . LEU A 1 163 ? 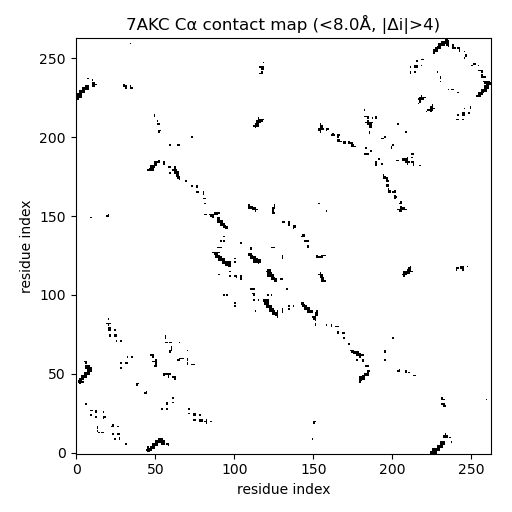-5.301 -46.582 31.603 1.00 21.74 771 LEU A N 1
ATOM 716 C CA . LEU A 1 163 ? -5.613 -46.092 32.946 1.00 22.38 771 LEU A CA 1
ATOM 717 C C . LEU A 1 163 ? -7.141 -46.025 33.228 1.00 23.44 771 LEU A C 1
ATOM 718 O O . LEU A 1 163 ? -7.577 -46.348 34.363 1.00 24.62 771 LEU A O 1
ATOM 723 N N . ILE A 1 164 ? -7.905 -45.581 32.222 1.00 22.15 772 ILE A N 1
ATOM 724 C CA . ILE A 1 164 ? -9.337 -45.360 32.458 1.00 22.44 772 ILE A CA 1
ATOM 725 C C . ILE A 1 164 ? -10.233 -46.497 31.951 1.00 23.49 772 ILE A C 1
ATOM 726 O O . ILE A 1 164 ? -11.455 -46.376 32.025 1.00 22.58 772 ILE A O 1
ATOM 731 N N . ALA A 1 165 ? -9.648 -47.600 31.490 1.00 24.55 773 ALA A N 1
ATOM 732 C CA . ALA A 1 165 ? -10.430 -48.696 30.919 1.00 24.40 773 ALA A CA 1
ATOM 733 C C . ALA A 1 165 ? -11.418 -49.284 31.941 1.00 24.91 773 ALA A C 1
ATOM 734 O O . ALA A 1 165 ? -12.477 -49.762 31.545 1.00 26.11 773 ALA A O 1
ATOM 736 N N . ASP A 1 166 ? -11.059 -49.255 33.238 1.00 24.24 774 ASP A N 1
ATOM 737 C CA . ASP A 1 166 ? -11.976 -49.787 34.249 1.00 25.37 774 ASP A CA 1
ATOM 738 C C . ASP A 1 166 ? -12.873 -48.713 34.882 1.00 25.93 774 ASP A C 1
ATOM 739 O O . ASP A 1 166 ? -13.524 -49.009 35.880 1.00 26.89 774 ASP A O 1
ATOM 744 N N . PHE A 1 167 ? -12.945 -47.505 34.322 1.00 24.46 775 PHE A N 1
ATOM 745 C CA . PHE A 1 167 ? -13.821 -46.445 34.841 1.00 24.34 775 PHE A CA 1
ATOM 746 C C . PHE A 1 167 ? -14.845 -46.216 33.768 1.00 25.09 775 PHE A C 1
ATOM 747 O O . PHE A 1 167 ? -14.589 -45.412 32.871 1.00 23.46 775 PHE A O 1
ATOM 755 N N . PRO A 1 168 ? -16.014 -46.919 33.822 1.00 25.89 776 PRO A N 1
ATOM 756 C CA . PRO A 1 168 ? -17.005 -46.784 32.715 1.00 26.83 776 PRO A CA 1
ATOM 757 C C . PRO A 1 168 ? -17.469 -45.375 32.427 1.00 26.14 776 PRO A C 1
ATOM 758 O O . PRO A 1 168 ? -17.840 -45.079 31.288 1.00 26.59 776 PRO A O 1
ATOM 762 N N . GLN A 1 169 ? -17.462 -44.513 33.468 1.00 24.83 777 GLN A N 1
ATOM 763 C CA . GLN A 1 169 ? -17.943 -43.140 33.276 1.00 22.87 777 GLN A CA 1
ATOM 764 C C . GLN A 1 169 ? -16.863 -42.120 32.917 1.00 22.61 777 GLN A C 1
ATOM 765 O O . GLN A 1 169 ? -17.189 -40.953 32.683 1.00 23.51 777 GLN A O 1
ATOM 771 N N . VAL A 1 170 ? -15.589 -42.550 32.832 1.00 21.79 778 VAL A N 1
ATOM 772 C CA . VAL A 1 170 ? -14.498 -41.651 32.460 1.00 20.26 778 VAL A CA 1
ATOM 773 C C . VAL A 1 170 ? -13.996 -42.044 31.091 1.00 21.78 778 VAL A C 1
ATOM 774 O O . VAL A 1 170 ? -13.640 -43.199 30.885 1.00 22.20 778 VAL A O 1
ATOM 778 N N . THR A 1 171 ? -13.898 -41.062 30.17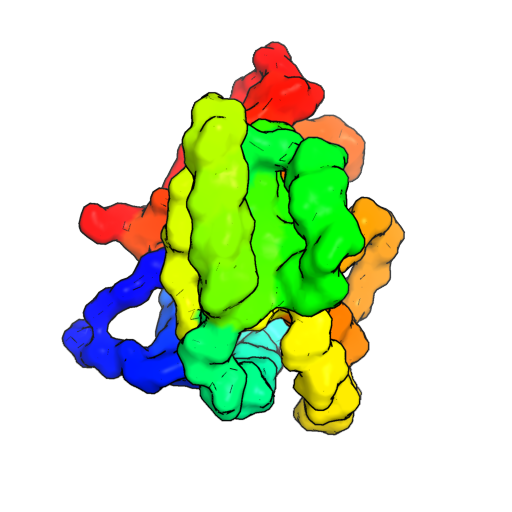6 1.00 19.51 779 THR A N 1
ATOM 779 C CA . THR A 1 171 ? -13.384 -41.341 28.847 1.00 20.04 779 THR A CA 1
ATOM 780 C C . THR A 1 171 ? -12.290 -40.374 28.472 1.00 21.13 779 THR A C 1
ATOM 781 O O . THR A 1 171 ? -12.110 -39.315 29.107 1.00 22.01 779 THR A O 1
ATOM 785 N N . LEU A 1 172 ? -11.555 -40.707 27.415 1.00 21.21 780 LEU A N 1
ATOM 786 C CA . LEU A 1 172 ? -10.538 -39.839 26.866 1.00 21.03 780 LEU A CA 1
ATOM 787 C C . LEU A 1 172 ? -11.342 -38.716 26.191 1.00 21.87 780 LEU A C 1
ATOM 788 O O . LEU A 1 172 ? -12.207 -38.978 25.350 1.00 23.34 780 LEU A O 1
ATOM 793 N N . GLY A 1 173 ? -11.147 -37.511 26.677 1.00 20.81 781 GLY A N 1
ATOM 794 C CA . GLY A 1 173 ? -11.886 -36.343 26.216 1.00 19.73 781 GLY A CA 1
ATOM 795 C C . GLY A 1 173 ? -11.182 -35.566 25.112 1.00 20.61 781 GLY A C 1
ATOM 796 O O . GLY A 1 173 ? -11.856 -35.073 24.199 1.00 21.53 781 GLY A O 1
ATOM 797 N N . ILE A 1 174 ? -9.864 -35.323 25.248 1.00 20.82 782 ILE A N 1
ATOM 798 C CA . ILE A 1 174 ? -9.141 -34.516 24.227 1.00 21.23 782 ILE A CA 1
ATOM 799 C C . ILE A 1 174 ? -7.764 -35.068 23.969 1.00 21.41 782 ILE A C 1
ATOM 800 O O . ILE A 1 174 ? -7.026 -35.395 24.907 1.00 21.18 782 ILE A O 1
ATOM 805 N N . TYR A 1 175 ? -7.430 -35.219 22.640 1.00 20.75 783 TYR A N 1
ATOM 806 C CA . TYR A 1 175 ? -6.086 -35.622 22.251 1.00 21.45 783 TYR A CA 1
ATOM 807 C C . TYR A 1 175 ? -5.318 -34.302 22.095 1.00 22.09 783 TYR A C 1
ATOM 808 O O . TYR A 1 175 ? -5.451 -33.641 21.052 1.00 23.70 783 TYR A O 1
ATOM 817 N N . ASN A 1 176 ? -4.644 -33.842 23.143 1.00 21.91 784 ASN A N 1
ATOM 818 C CA . ASN A 1 176 ? -3.923 -32.562 23.082 1.00 23.79 784 ASN A CA 1
ATOM 819 C C . ASN A 1 176 ? -2.725 -32.598 22.185 1.00 25.21 784 ASN A C 1
ATOM 820 O O . ASN A 1 176 ? -2.566 -31.782 21.296 1.00 26.08 784 ASN A O 1
ATOM 825 N N . SER A 1 177 ? -1.839 -33.552 22.469 1.00 25.69 785 SER A N 1
ATOM 826 C CA . SER A 1 177 ? -0.588 -33.714 21.772 1.00 26.29 785 SER A CA 1
ATOM 827 C C . SER A 1 177 ? -0.093 -35.132 22.147 1.00 26.58 785 SER A C 1
ATOM 828 O O . SER A 1 177 ? -0.751 -35.850 22.922 1.00 25.07 785 SER A O 1
ATOM 831 N N . PRO A 1 178 ? 0.982 -35.604 21.535 1.00 28.21 786 PRO A N 1
ATOM 832 C CA . PRO A 1 178 ? 1.397 -36.995 21.762 1.00 29.68 786 PRO A CA 1
ATOM 833 C C . PRO A 1 178 ? 1.582 -37.410 23.207 1.00 29.36 786 PRO A C 1
ATOM 834 O O . PRO A 1 178 ? 1.253 -38.530 23.534 1.00 28.95 786 PRO A O 1
ATOM 838 N N . ARG A 1 179 ? 2.069 -36.517 24.064 1.00 29.84 787 ARG A N 1
ATOM 839 C CA . ARG A 1 179 ? 2.354 -36.844 25.459 1.00 30.78 787 ARG A CA 1
ATOM 840 C C . ARG A 1 179 ? 1.404 -36.167 26.453 1.00 29.52 787 ARG A C 1
ATOM 841 O O . ARG A 1 179 ? 1.720 -36.119 27.641 1.00 29.56 787 ARG A O 1
ATOM 845 N N . GLN A 1 180 ? 0.303 -35.583 25.965 1.00 28.51 788 GLN A N 1
ATOM 846 C CA . GLN A 1 180 ? -0.650 -34.881 26.827 1.00 29.39 788 GLN A CA 1
ATOM 847 C C . GLN A 1 180 ? -2.043 -35.286 26.410 1.00 27.69 788 GLN A C 1
ATOM 848 O O . GLN A 1 180 ? -2.444 -35.034 25.262 1.00 28.54 788 GLN A O 1
ATOM 854 N N . THR A 1 181 ? -2.831 -35.795 27.369 1.00 25.33 789 THR A N 1
ATOM 855 C CA . THR A 1 181 ? -4.173 -36.252 27.048 1.00 24.11 789 THR A CA 1
ATOM 856 C C . THR A 1 181 ? -5.131 -35.794 28.131 1.00 23.19 789 THR A C 1
ATOM 857 O O . THR A 1 181 ? -4.776 -35.845 29.307 1.00 22.92 789 THR A O 1
ATOM 861 N N . VAL A 1 182 ? -6.317 -35.315 27.755 1.00 21.28 790 VAL A N 1
ATOM 862 C CA . VAL A 1 182 ? -7.309 -34.876 28.731 1.00 21.07 790 VAL A CA 1
ATOM 863 C C . VAL A 1 182 ? -8.365 -35.953 28.901 1.00 21.57 790 VAL A C 1
ATOM 864 O O . VAL A 1 182 ? -8.859 -36.484 27.891 1.00 22.08 790 VAL A O 1
ATOM 868 N N . ILE A 1 183 ? -8.698 -36.302 30.143 1.00 21.63 791 ILE A N 1
ATOM 869 C CA . ILE A 1 183 ? -9.785 -37.237 30.451 1.00 21.06 791 ILE A CA 1
ATOM 870 C C . ILE A 1 183 ? -11.006 -36.424 30.992 1.00 20.58 791 ILE A C 1
ATOM 871 O O . ILE A 1 183 ? -10.831 -35.326 31.496 1.00 21.31 791 ILE A O 1
ATOM 876 N N . ALA A 1 184 ? -12.200 -36.992 30.906 1.00 19.90 792 ALA A N 1
ATOM 877 C CA . ALA A 1 184 ? -13.405 -36.304 31.316 1.00 20.84 792 ALA A CA 1
ATOM 878 C C . ALA A 1 184 ? -14.378 -37.305 31.922 1.00 21.68 792 ALA A C 1
ATOM 879 O O . ALA A 1 184 ? -14.508 -38.421 31.433 1.00 22.64 792 ALA A O 1
ATOM 881 N N . GLY A 1 185 ? -15.093 -36.855 32.941 1.00 21.53 793 GLY A N 1
ATOM 882 C CA . GLY A 1 185 ? -16.052 -37.695 33.634 1.00 21.79 793 GLY A CA 1
ATOM 883 C C . GLY A 1 185 ? -16.470 -37.073 34.957 1.00 22.35 793 GLY A C 1
ATOM 884 O O . GLY A 1 185 ? -16.173 -35.907 35.238 1.00 22.55 793 GLY A O 1
ATOM 885 N N . PRO A 1 186 ? -17.171 -37.846 35.807 1.00 23.66 794 PRO A N 1
ATOM 886 C CA . PRO A 1 186 ? -17.607 -37.300 37.101 1.00 22.81 794 PRO A CA 1
ATOM 887 C C . PRO A 1 186 ? -16.444 -36.685 37.908 1.00 23.92 794 PRO A C 1
ATOM 888 O O . PRO A 1 186 ? -15.366 -37.322 37.978 1.00 24.17 794 PRO A O 1
ATOM 892 N N A THR A 1 187 ? -16.612 -35.474 38.463 0.50 23.54 795 THR A N 1
ATOM 893 N N B THR A 1 187 ? -16.637 -35.471 38.489 0.50 23.87 795 THR A N 1
ATOM 894 C CA A THR A 1 187 ? -15.503 -34.788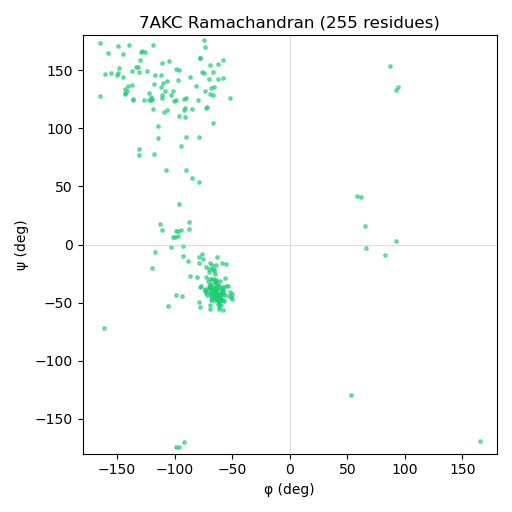 39.134 0.50 23.48 795 THR A CA 1
ATOM 895 C CA B THR A 1 187 ? -15.582 -34.747 39.220 0.50 24.20 795 THR A CA 1
ATOM 896 C C A THR A 1 187 ? -14.773 -35.644 40.189 0.50 23.05 795 THR A C 1
ATOM 897 C C B THR A 1 187 ? -14.801 -35.621 40.205 0.50 23.39 795 THR A C 1
ATOM 898 O O A THR A 1 187 ? -13.545 -35.657 40.204 0.50 23.69 795 THR A O 1
ATOM 899 O O B THR A 1 187 ? -13.576 -35.614 40.200 0.50 23.97 795 THR A O 1
ATOM 906 N N . GLU A 1 188 ? -15.515 -36.413 40.995 1.00 22.83 796 GLU A N 1
ATOM 907 C CA . GLU A 1 188 ? -14.904 -37.235 42.026 1.00 23.24 796 GLU A CA 1
ATOM 908 C C . GLU A 1 188 ? -14.068 -38.374 41.456 1.00 23.82 796 GLU A C 1
ATOM 909 O O . GLU A 1 188 ? -13.022 -38.727 42.048 1.00 25.96 796 GLU A O 1
ATOM 915 N N . GLN A 1 189 ? -14.474 -38.890 40.253 1.00 21.64 797 GLN A N 1
ATOM 916 C CA . GLN A 1 189 ? -13.686 -39.925 39.574 1.00 22.61 797 GLN A CA 1
ATOM 917 C C . GLN A 1 189 ? -12.419 -39.326 38.959 1.00 21.12 797 GLN A C 1
ATOM 918 O O . GLN A 1 189 ? -11.366 -39.944 39.003 1.00 23.13 797 GLN A O 1
ATOM 924 N N . ILE A 1 190 ? -12.525 -38.113 38.408 1.00 21.10 798 ILE A N 1
ATOM 925 C CA . ILE A 1 190 ? -11.377 -37.368 37.880 1.00 21.59 798 ILE A CA 1
ATOM 926 C C . ILE A 1 190 ? -10.351 -37.125 38.995 1.00 22.68 798 ILE A C 1
ATOM 927 O O . ILE A 1 190 ? -9.169 -37.403 38.808 1.00 24.10 798 ILE A O 1
ATOM 932 N N . ASP A 1 191 ? -10.825 -36.779 40.215 1.00 23.03 799 ASP A N 1
ATOM 933 C CA . ASP A 1 191 ? -9.949 -36.574 41.336 1.00 23.77 799 ASP A CA 1
ATOM 934 C C . ASP A 1 191 ? -9.221 -37.881 41.690 1.00 24.38 799 ASP A C 1
ATOM 935 O O . ASP A 1 191 ? -8.019 -37.851 41.953 1.00 26.76 799 ASP A O 1
ATOM 940 N N . GLU A 1 192 ? -9.946 -39.016 41.682 1.00 23.16 800 GLU A N 1
ATOM 941 C CA . GLU A 1 192 ? -9.314 -40.298 42.045 1.00 24.31 800 GLU A CA 1
ATOM 942 C C . GLU A 1 192 ? -8.230 -40.641 41.018 1.00 23.90 800 GLU A C 1
ATOM 943 O O . GLU A 1 192 ? -7.162 -41.156 41.369 1.00 25.15 800 GLU A O 1
ATOM 949 N N . LEU A 1 193 ? -8.515 -40.350 39.740 1.00 22.22 801 LEU A N 1
ATOM 950 C CA . LEU A 1 193 ? -7.559 -40.672 38.665 1.00 21.97 801 LEU A CA 1
ATOM 951 C C . LEU A 1 193 ? -6.315 -39.775 38.734 1.00 23.97 801 LEU A C 1
ATOM 952 O O . LEU A 1 193 ? -5.211 -40.242 38.463 1.00 26.40 801 LEU A O 1
ATOM 957 N N . ILE A 1 194 ? -6.484 -38.499 39.115 1.00 24.24 802 ILE A N 1
ATOM 958 C CA . ILE A 1 194 ? -5.341 -37.580 39.302 1.00 25.03 802 ILE A CA 1
ATOM 959 C C . ILE A 1 194 ? -4.397 -38.132 40.380 1.00 26.55 802 ILE A C 1
ATOM 960 O O . ILE A 1 194 ? -3.181 -38.134 40.209 1.00 28.12 802 ILE A O 1
ATOM 965 N N . THR A 1 195 ? -4.982 -38.644 41.482 1.00 26.89 803 THR A N 1
ATOM 966 C CA . THR A 1 195 ? -4.235 -39.255 42.569 1.00 27.43 803 THR A CA 1
ATOM 967 C C . THR A 1 195 ? -3.491 -40.504 42.072 1.00 29.17 803 THR A C 1
ATOM 968 O O . THR A 1 195 ? -2.313 -40.686 42.404 1.00 30.11 803 THR A O 1
ATOM 972 N N . ARG A 1 196 ? -4.175 -41.370 41.277 1.00 27.79 804 ARG A N 1
ATOM 973 C CA . ARG A 1 196 ? -3.519 -42.581 40.784 1.00 28.45 804 ARG A CA 1
ATOM 974 C C . ARG A 1 196 ? -2.351 -42.224 39.855 1.00 29.22 804 ARG A C 1
ATOM 975 O O . ARG A 1 196 ? -1.284 -42.834 39.929 1.00 29.77 804 ARG A O 1
ATOM 983 N N . VAL A 1 197 ? -2.535 -41.190 39.009 1.00 28.85 805 VAL A N 1
ATOM 984 C CA . VAL A 1 197 ? -1.484 -40.805 38.052 1.00 28.76 805 VAL A CA 1
ATOM 985 C C . VAL A 1 197 ? -0.285 -40.282 38.865 1.00 30.80 805 VAL A C 1
ATOM 986 O O . VAL A 1 197 ? 0.818 -40.761 38.671 1.00 32.26 805 VAL A O 1
ATOM 990 N N . ARG A 1 198 ? -0.534 -39.435 39.857 1.00 31.01 806 ARG A N 1
ATOM 991 C CA . ARG A 1 198 ? 0.542 -38.926 40.726 1.00 31.60 806 ARG A CA 1
ATOM 992 C C . ARG A 1 198 ? 1.260 -40.014 41.506 1.00 34.44 806 ARG A C 1
ATOM 993 O O . ARG A 1 198 ? 2.477 -39.907 41.782 1.00 36.64 806 ARG A O 1
ATOM 1001 N N . ALA A 1 199 ? 0.512 -41.038 41.937 1.00 35.72 807 ALA A N 1
ATOM 1002 C CA . ALA A 1 199 ? 1.084 -42.153 42.697 1.00 38.13 807 ALA A CA 1
ATOM 1003 C C . ALA A 1 199 ? 2.034 -42.998 41.857 1.00 40.37 807 ALA A C 1
ATOM 1004 O O . ALA A 1 199 ? 2.883 -43.699 42.428 1.00 41.70 807 ALA A O 1
ATOM 1006 N N . ARG A 1 200 ? 1.903 -42.927 40.530 1.00 40.27 808 ARG A N 1
ATOM 1007 C CA . ARG A 1 200 ? 2.774 -43.590 39.561 1.00 40.56 808 ARG A CA 1
ATOM 1008 C C . ARG A 1 200 ? 3.980 -42.730 39.213 1.00 41.51 808 ARG A C 1
ATOM 1009 O O . ARG A 1 200 ? 4.674 -43.072 38.263 1.00 42.68 808 ARG A O 1
ATOM 1017 N N . ASP A 1 201 ? 4.264 -41.655 39.977 1.00 41.05 809 ASP A N 1
ATOM 1018 C CA . ASP A 1 201 ? 5.341 -40.711 39.697 1.00 41.74 809 ASP A CA 1
ATOM 1019 C C . ASP A 1 201 ? 5.151 -40.094 38.311 1.00 41.22 809 ASP A C 1
ATOM 1020 O O . ASP A 1 201 ? 6.073 -40.025 37.483 1.00 40.39 809 ASP A O 1
ATOM 1025 N N . ARG A 1 202 ? 3.876 -39.759 38.013 1.00 41.10 810 ARG A N 1
ATOM 1026 C CA . ARG A 1 202 ? 3.476 -39.185 36.752 1.00 39.41 810 ARG A CA 1
ATOM 1027 C C . ARG A 1 202 ? 2.717 -37.877 37.031 1.00 38.81 810 ARG A C 1
ATOM 1028 O O . ARG A 1 202 ? 2.358 -37.622 38.179 1.00 38.84 810 ARG A O 1
ATOM 1036 N N . PHE A 1 203 ? 2.507 -37.037 36.002 1.00 37.92 811 PHE A N 1
ATOM 1037 C CA . PHE A 1 203 ? 1.884 -35.726 36.216 1.00 37.76 811 PHE A CA 1
ATOM 1038 C C . PHE A 1 203 ? 0.442 -35.584 35.727 1.00 34.07 811 PHE A C 1
ATOM 1039 O O . PHE A 1 203 ? 0.091 -36.024 34.642 1.00 31.62 811 PHE A O 1
ATOM 1047 N N . ALA A 1 204 ? -0.357 -34.877 36.512 1.00 32.92 812 ALA A N 1
ATOM 1048 C CA . ALA A 1 204 ? -1.762 -34.693 36.215 1.00 32.32 812 ALA A CA 1
ATOM 1049 C C . ALA A 1 204 ? -2.262 -33.409 36.871 1.00 32.23 812 ALA A C 1
ATOM 1050 O O . ALA A 1 204 ? -1.817 -33.070 37.974 1.00 33.25 812 ALA A O 1
ATOM 1052 N N . SER A 1 205 ? -3.226 -32.722 36.230 1.00 30.71 813 SER A N 1
ATOM 1053 C CA . SER A 1 205 ? -3.789 -31.503 36.824 1.00 30.58 813 SER A CA 1
ATOM 1054 C C . SER A 1 205 ? -5.237 -31.322 36.427 1.00 30.97 813 SER A C 1
ATOM 1055 O O . SER A 1 205 ? -5.629 -31.717 35.334 1.00 29.71 813 SER A O 1
ATOM 1058 N N . ARG A 1 206 ? -6.041 -30.727 37.317 1.00 32.56 814 ARG A N 1
ATOM 1059 C CA . ARG A 1 206 ? -7.443 -30.474 37.038 1.00 35.16 814 ARG A CA 1
ATOM 1060 C C . ARG A 1 206 ? -7.617 -29.392 35.988 1.00 35.15 814 ARG A C 1
ATOM 1061 O O . ARG A 1 206 ? -6.899 -28.384 36.005 1.00 35.98 814 ARG A O 1
ATOM 1069 N N . VAL A 1 207 ? -8.593 -29.563 35.123 1.00 33.42 815 VAL A N 1
ATOM 1070 C CA . VAL A 1 207 ? -8.949 -28.550 34.144 1.00 34.82 815 VAL A CA 1
ATOM 1071 C C . VAL A 1 207 ? -10.353 -28.125 34.561 1.00 38.22 815 VAL A C 1
ATOM 1072 O O . VAL A 1 207 ? -11.290 -28.895 34.367 1.00 39.05 815 VAL A O 1
ATOM 1076 N N . ASN A 1 208 ? -10.492 -26.974 35.226 1.00 40.16 816 ASN A N 1
ATOM 1077 C CA . ASN A 1 208 ? -11.810 -26.528 35.703 1.00 42.10 816 ASN A CA 1
ATOM 1078 C C . ASN A 1 208 ? -12.682 -26.030 34.548 1.00 42.07 816 ASN A C 1
ATOM 1079 O O . ASN A 1 208 ? -12.196 -25.274 33.710 1.00 44.40 816 ASN A O 1
ATOM 1084 N N . ILE A 1 209 ? -13.948 -26.489 34.484 1.00 39.44 817 ILE A N 1
ATOM 1085 C CA . ILE A 1 209 ? -14.898 -26.195 33.399 1.00 37.45 817 ILE A CA 1
ATOM 1086 C C . ILE A 1 209 ? -16.340 -26.191 33.934 1.00 34.95 817 ILE A C 1
ATOM 1087 O O . ILE A 1 209 ? -16.656 -26.956 34.825 1.00 35.51 817 ILE A O 1
ATOM 1092 N N . GLU A 1 210 ? -17.217 -25.338 33.395 1.00 33.46 818 GLU A N 1
ATOM 1093 C CA . GLU A 1 210 ? -18.607 -25.223 33.864 1.00 33.00 818 GLU A CA 1
ATOM 1094 C C . GLU A 1 210 ? -19.326 -26.556 33.785 1.00 31.55 818 GLU A C 1
ATOM 1095 O O . GLU A 1 210 ? -19.989 -26.946 34.747 1.00 33.23 818 GLU A O 1
ATOM 1101 N N . VAL A 1 211 ? -19.200 -27.205 32.625 1.00 28.52 819 VAL A N 1
ATOM 1102 C CA . VAL A 1 211 ? -19.816 -28.537 32.369 1.00 27.10 819 VAL A CA 1
ATOM 1103 C C . VAL A 1 211 ? -18.808 -29.305 31.512 1.00 26.47 819 VAL A C 1
ATOM 1104 O O . VAL A 1 211 ? -18.340 -28.759 30.529 1.00 27.69 819 VAL A O 1
ATOM 1108 N N . ALA A 1 212 ? -18.503 -30.530 31.902 1.00 25.04 820 ALA A N 1
ATOM 1109 C CA . ALA A 1 212 ? -17.515 -31.332 31.155 1.00 22.96 820 ALA A CA 1
ATOM 1110 C C . ALA A 1 212 ? -18.188 -32.036 29.988 1.00 23.03 820 ALA A C 1
ATOM 1111 O O . ALA A 1 212 ? -19.050 -32.871 30.199 1.00 22.44 820 ALA A O 1
ATOM 1113 N N . PRO A 1 213 ? -17.797 -31.719 28.743 1.00 23.05 821 PRO A N 1
ATOM 1114 C CA . PRO A 1 213 ? -18.309 -32.436 27.618 1.00 22.70 821 PRO A CA 1
ATOM 1115 C C . PRO A 1 213 ? -17.375 -33.616 27.295 1.00 22.51 821 PRO A C 1
ATOM 1116 O O . PRO A 1 213 ? -16.542 -33.932 28.093 1.00 23.76 821 PRO A O 1
ATOM 1120 N N . HIS A 1 214 ? -17.578 -34.268 26.155 1.00 22.06 822 HIS A N 1
ATOM 1121 C CA . HIS A 1 214 ? -16.660 -35.339 25.678 1.00 21.73 822 HIS A CA 1
ATOM 1122 C C . HIS A 1 214 ? -16.603 -36.521 26.644 1.00 22.49 822 HIS A C 1
ATOM 1123 O O . HIS A 1 214 ? -15.520 -37.073 26.822 1.00 22.46 822 HIS A O 1
ATOM 1130 N N . ASN A 1 215 ? -17.760 -36.894 27.176 1.00 22.15 823 ASN A N 1
ATOM 1131 C CA . ASN A 1 215 ? -17.841 -38.037 28.118 1.00 22.65 823 ASN A CA 1
ATOM 1132 C C . ASN A 1 215 ? -19.282 -38.562 28.112 1.00 23.17 823 ASN A C 1
ATOM 1133 O O . ASN A 1 215 ? -20.148 -37.856 27.612 1.00 22.22 823 ASN A O 1
ATOM 1138 N N . PRO A 1 216 ? -19.558 -39.776 28.635 1.00 23.65 824 PRO A N 1
ATOM 1139 C CA . PRO A 1 216 ? -20.899 -40.362 28.580 1.00 23.69 824 PRO A CA 1
ATOM 1140 C C . PRO A 1 216 ? -22.063 -39.552 29.168 1.00 24.07 824 PRO A C 1
ATOM 1141 O O . PRO A 1 216 ? -23.174 -39.844 28.863 1.00 25.65 824 PRO A O 1
ATOM 1145 N N . ALA A 1 217 ? -21.764 -38.550 29.982 1.00 23.27 825 ALA A N 1
ATOM 1146 C CA . ALA A 1 217 ? -22.823 -37.691 30.547 1.00 23.69 825 ALA A CA 1
ATOM 1147 C C . ALA A 1 217 ? -23.511 -36.894 29.436 1.00 24.36 825 ALA A C 1
ATOM 1148 O O . ALA A 1 217 ? -24.629 -36.438 29.642 1.00 25.08 825 ALA A O 1
ATOM 1150 N N . MET A 1 218 ? -22.833 -36.733 28.304 1.00 23.97 826 MET A N 1
ATOM 1151 C CA . MET A 1 218 ? -23.431 -36.009 27.156 1.00 23.81 826 MET A CA 1
ATOM 1152 C C . MET A 1 218 ? -24.412 -36.890 26.366 1.00 26.49 826 MET A C 1
ATOM 1153 O O . MET A 1 218 ? -25.187 -36.329 25.590 1.00 27.27 826 MET A O 1
ATOM 1158 N N . ASP A 1 219 ? -24.379 -38.207 26.549 1.00 27.56 827 ASP A N 1
ATOM 1159 C CA . ASP A 1 219 ? -25.251 -39.101 25.746 1.00 28.90 827 ASP A CA 1
ATOM 1160 C C . ASP A 1 219 ? -26.707 -38.676 25.915 1.00 31.26 827 ASP A C 1
ATOM 1161 O O . ASP A 1 219 ? -27.414 -38.591 24.916 1.00 32.82 827 ASP A O 1
ATOM 1166 N N . ALA A 1 220 ? -27.106 -38.378 27.145 1.00 31.43 828 ALA A N 1
ATOM 1167 C CA . ALA A 1 220 ? -28.521 -38.053 27.430 1.00 32.71 828 ALA A CA 1
ATOM 1168 C C . ALA A 1 220 ? -28.977 -36.732 26.805 1.00 32.86 828 ALA A C 1
ATOM 1169 O O . ALA A 1 220 ? -30.172 -36.559 26.707 1.00 34.19 828 ALA A O 1
ATOM 1171 N N . LEU A 1 221 ? -28.056 -35.854 26.408 1.00 32.82 829 LEU A N 1
ATOM 1172 C CA . LEU A 1 221 ? -28.404 -34.538 25.811 1.00 33.25 829 LEU A CA 1
ATOM 1173 C C . LEU A 1 221 ? -28.465 -34.619 24.278 1.00 34.41 829 LEU A C 1
ATOM 1174 O O . LEU A 1 221 ? -28.917 -33.649 23.669 1.00 34.87 829 LEU A O 1
ATOM 1179 N N . GLN A 1 222 ? -28.026 -35.726 23.698 1.00 34.91 830 GLN A N 1
ATOM 1180 C CA . GLN A 1 222 ? -27.963 -35.820 22.217 1.00 36.33 830 GLN A CA 1
ATOM 1181 C C . GLN A 1 222 ? -29.381 -35.839 21.613 1.00 39.50 830 GLN A C 1
ATOM 1182 O O . GLN A 1 222 ? -29.545 -35.140 20.622 1.00 39.03 830 GLN A O 1
ATOM 1188 N N . PRO A 1 223 ? -30.415 -36.559 22.135 1.00 41.42 831 PRO A N 1
ATOM 1189 C CA . PRO A 1 223 ? -31.735 -36.472 21.487 1.00 42.87 831 PRO A CA 1
ATOM 1190 C C . PRO A 1 223 ? -32.268 -35.050 21.447 1.00 44.82 831 PRO A C 1
ATOM 1191 O O . PRO A 1 223 ? -32.822 -34.641 20.422 1.00 47.15 831 PRO A O 1
ATOM 1195 N N . ALA A 1 224 ? -32.091 -34.290 22.538 1.00 44.67 832 ALA A N 1
ATOM 1196 C CA . ALA A 1 224 ? -32.536 -32.894 22.631 1.00 45.05 832 ALA A CA 1
ATOM 1197 C C . ALA A 1 224 ? -31.817 -32.053 21.578 1.00 44.73 832 ALA A C 1
ATOM 1198 O O . ALA A 1 224 ? -32.460 -31.276 20.864 1.00 45.69 832 ALA A O 1
ATOM 1199 N N . MET A 1 225 ? -30.505 -32.268 21.409 1.00 43.32 833 MET A N 1
ATOM 1200 C CA . MET A 1 225 ? -29.716 -31.551 20.414 1.00 44.06 833 MET A CA 1
ATOM 1201 C C . MET A 1 225 ? -30.228 -31.822 19.017 1.00 47.33 833 MET A C 1
ATOM 1202 O O . MET A 1 225 ? -30.432 -30.879 18.255 1.00 48.61 833 MET A O 1
ATOM 1207 N N . ARG A 1 226 ? -30.450 -33.096 18.680 1.00 49.25 834 ARG A N 1
ATOM 1208 C CA . ARG A 1 226 ? -30.919 -33.445 17.342 1.00 52.64 834 ARG A CA 1
ATOM 1209 C C . ARG A 1 226 ? -32.306 -32.870 17.066 1.00 57.33 834 ARG A C 1
ATOM 1210 O O . ARG A 1 226 ? -32.610 -32.528 15.919 1.00 58.97 834 ARG A O 1
ATOM 1218 N N . SER A 1 227 ? -33.143 -32.737 18.112 1.00 59.89 835 SER A N 1
ATOM 1219 C CA . SER A 1 227 ? -34.496 -32.204 17.994 1.00 62.46 835 SER A CA 1
ATOM 1220 C C . SER A 1 227 ? -34.559 -30.672 17.901 1.00 63.81 835 SER A C 1
ATOM 1221 O O . SER A 1 227 ? -35.258 -30.146 17.029 1.00 63.51 835 SER A O 1
ATOM 1224 N N . GLU A 1 228 ? -33.876 -29.955 18.814 1.00 64.56 836 GLU A N 1
ATOM 1225 C CA . GLU A 1 228 ? -33.911 -28.494 18.889 1.00 66.35 836 GLU A CA 1
ATOM 1226 C C . GLU A 1 228 ? -33.151 -27.776 17.773 1.00 68.94 836 GLU A C 1
ATOM 1227 O O . GLU A 1 228 ? -33.408 -26.592 17.525 1.00 69.30 836 GLU A O 1
ATOM 1233 N N . LEU A 1 229 ? -32.238 -28.483 17.098 1.00 70.43 837 LEU A N 1
ATOM 1234 C CA . LEU A 1 229 ? -31.469 -27.932 15.986 1.00 73.29 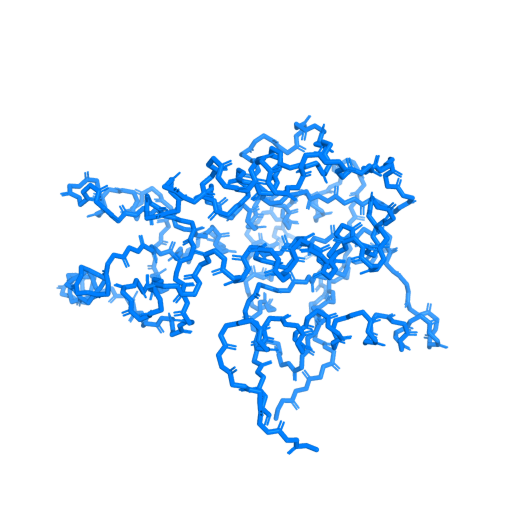837 LEU A CA 1
ATOM 1235 C C . LEU A 1 229 ? -31.835 -28.592 14.640 1.00 78.34 837 LEU A C 1
ATOM 1236 O O . LEU A 1 229 ? -31.086 -28.451 13.677 1.00 77.67 837 LEU A O 1
ATOM 1241 N N . ALA A 1 230 ? -32.997 -29.278 14.562 1.00 83.73 838 ALA A N 1
ATOM 1242 C CA . ALA A 1 230 ? -33.459 -29.957 13.341 1.00 86.69 838 ALA A CA 1
ATOM 1243 C C . ALA A 1 230 ? -33.472 -29.098 12.086 1.00 88.81 838 ALA A C 1
ATOM 1244 O O . ALA A 1 230 ? -33.022 -29.562 11.030 1.00 89.16 838 ALA A O 1
ATOM 1246 N N . ASP A 1 231 ? -33.905 -27.840 12.200 1.00 90.07 839 ASP A N 1
ATOM 1247 C CA . ASP A 1 231 ? -33.983 -26.972 11.026 1.00 91.96 839 ASP A CA 1
ATOM 1248 C C . ASP A 1 231 ? -32.700 -26.212 10.698 1.00 91.42 839 ASP A C 1
ATOM 1249 O O . ASP A 1 231 ? -32.767 -25.256 9.925 1.00 92.69 839 ASP A O 1
ATOM 1254 N N . LEU A 1 232 ? -31.530 -26.648 11.207 1.00 90.13 840 LEU A N 1
ATOM 1255 C CA . LEU A 1 232 ? -30.273 -25.988 10.842 1.00 89.18 840 LEU A CA 1
ATOM 1256 C C . LEU A 1 232 ? -30.002 -26.211 9.377 1.00 90.70 840 LEU A C 1
ATOM 1257 O O . LEU A 1 232 ? -30.168 -27.332 8.901 1.00 91.89 840 LEU A O 1
ATOM 1262 N N . THR A 1 233 ? -29.595 -25.165 8.658 1.00 90.52 841 THR A N 1
ATOM 1263 C CA . THR A 1 233 ? -29.289 -25.302 7.240 1.00 91.67 841 THR A CA 1
ATOM 1264 C C . THR A 1 233 ? -27.839 -24.970 6.969 1.00 88.07 841 THR A C 1
ATOM 1265 O O . THR A 1 233 ? -27.526 -23.895 6.425 1.00 87.73 841 THR A O 1
ATOM 1269 N N . PRO A 1 234 ? -26.937 -25.914 7.283 1.00 84.58 842 PRO A N 1
ATOM 1270 C CA . PRO A 1 234 ? -25.527 -25.663 7.013 1.00 83.05 842 PRO A CA 1
ATOM 1271 C C . PRO A 1 234 ? -25.246 -25.653 5.524 1.00 81.83 842 PRO A C 1
ATOM 1272 O O . PRO A 1 234 ? -25.955 -26.261 4.720 1.00 82.35 842 PRO A O 1
ATOM 1276 N N . ARG A 1 235 ? -24.196 -24.952 5.167 1.00 80.51 843 ARG A N 1
ATOM 1277 C CA . ARG A 1 235 ? -23.763 -24.844 3.779 1.00 79.47 843 ARG A CA 1
ATOM 1278 C C . ARG A 1 235 ? -22.343 -25.422 3.641 1.00 78.90 843 ARG A C 1
ATOM 1279 O O . ARG A 1 235 ? -21.688 -25.727 4.631 1.00 78.68 843 ARG A O 1
ATOM 1281 N N . THR A 1 236 ? -21.860 -25.563 2.410 1.00 78.73 844 THR A N 1
ATOM 1282 C CA . THR A 1 236 ? -20.493 -25.977 2.142 1.00 79.29 844 THR A CA 1
ATOM 1283 C C . THR A 1 236 ? -19.607 -24.805 2.579 1.00 78.44 844 THR A C 1
ATOM 1284 O O . THR A 1 236 ? -19.894 -23.651 2.239 1.00 79.50 844 THR A O 1
ATOM 1288 N N . PRO A 1 237 ? -18.581 -25.064 3.393 1.00 76.72 845 PRO A N 1
ATOM 1289 C CA . PRO A 1 237 ? -17.722 -23.961 3.837 1.00 75.87 845 PRO A CA 1
ATOM 1290 C C . PRO A 1 237 ? -16.980 -23.267 2.684 1.00 75.37 845 PRO A C 1
ATOM 1291 O O . PRO A 1 237 ? -16.563 -23.893 1.710 1.00 76.66 845 PRO A O 1
ATOM 1295 N N . THR A 1 238 ? -16.863 -21.956 2.800 1.00 73.97 846 THR A N 1
ATOM 1296 C CA . THR A 1 238 ? -16.134 -21.118 1.871 1.00 74.17 846 THR A CA 1
ATOM 1297 C C . THR A 1 238 ? -14.625 -21.160 2.169 1.00 70.67 846 THR A C 1
ATOM 1298 O O . THR A 1 238 ? -13.836 -20.909 1.290 1.00 71.80 846 THR A O 1
ATOM 1302 N N . ILE A 1 239 ? -14.234 -21.410 3.418 1.00 66.97 847 ILE A N 1
ATOM 1303 C CA . ILE A 1 239 ? -12.839 -21.546 3.834 1.00 63.19 847 ILE A CA 1
ATOM 1304 C C . ILE A 1 239 ? -12.665 -22.985 4.345 1.00 58.30 847 ILE A C 1
ATOM 1305 O O . ILE A 1 239 ? -13.594 -23.546 4.929 1.00 58.00 847 ILE A O 1
ATOM 1310 N N . GLY A 1 240 ? -11.495 -23.572 4.129 1.00 54.22 848 GLY A N 1
ATOM 1311 C CA . GLY A 1 240 ? -11.220 -24.923 4.624 1.00 51.15 848 GLY A CA 1
ATOM 1312 C C . GLY A 1 240 ? -11.367 -25.065 6.127 1.00 46.75 848 GLY A C 1
ATOM 1313 O O . GLY A 1 240 ? -11.091 -24.131 6.869 1.00 46.71 848 GLY A O 1
ATOM 1314 N N . ILE A 1 241 ? -11.864 -26.210 6.576 1.00 42.56 849 ILE A N 1
ATOM 1315 C CA . ILE A 1 241 ? -12.008 -26.501 7.985 1.00 39.75 849 ILE A CA 1
ATOM 1316 C C . ILE A 1 241 ? -11.693 -27.967 8.212 1.00 37.20 849 ILE A C 1
ATOM 1317 O O . ILE A 1 241 ? -12.064 -28.825 7.394 1.00 38.19 849 ILE A O 1
ATOM 1322 N N . ILE A 1 242 ? -10.898 -28.218 9.236 1.00 33.75 850 ILE A N 1
ATOM 1323 C CA . ILE A 1 242 ? -10.640 -29.570 9.679 1.00 32.56 850 ILE A CA 1
ATOM 1324 C C . ILE A 1 242 ? -11.416 -29.736 10.969 1.00 31.81 850 ILE A C 1
ATOM 1325 O O . ILE A 1 242 ? -11.201 -28.989 11.942 1.00 32.08 850 ILE A O 1
ATOM 1330 N N . SER A 1 243 ? -12.398 -30.639 10.964 1.00 30.79 851 SER A N 1
ATOM 1331 C CA . SER A 1 243 ? -13.165 -30.904 12.188 1.00 27.82 851 SER A CA 1
ATOM 1332 C C . SER A 1 243 ? -12.324 -31.716 13.167 1.00 27.27 851 SER A C 1
ATOM 1333 O O . SER A 1 243 ? -11.542 -32.568 12.766 1.00 27.52 851 SER A O 1
ATOM 1336 N N . THR A 1 244 ? -12.530 -31.491 14.453 1.00 26.14 852 THR A N 1
ATOM 1337 C CA . THR A 1 244 ? -11.908 -32.289 15.499 1.00 25.29 852 THR A CA 1
ATOM 1338 C C . THR A 1 244 ? -12.925 -33.317 16.056 1.00 24.55 852 THR A C 1
ATOM 1339 O O . THR A 1 244 ? -12.625 -34.038 17.033 1.00 24.68 852 THR A O 1
ATOM 1343 N N . THR A 1 245 ? -14.100 -33.426 15.456 1.00 24.63 853 THR A N 1
ATOM 1344 C CA . THR A 1 245 ? -15.146 -34.311 15.914 1.00 25.12 853 THR A CA 1
ATOM 1345 C C . THR A 1 245 ? -14.922 -35.800 15.662 1.00 25.25 853 THR A C 1
ATOM 1346 O O . THR A 1 245 ? -15.267 -36.638 16.537 1.00 24.99 853 THR A O 1
ATOM 1350 N N . TYR A 1 246 ? -14.380 -36.112 14.486 1.00 26.55 854 TYR A N 1
ATOM 1351 C CA . TYR A 1 246 ? -14.242 -37.519 14.056 1.00 28.13 854 TYR A CA 1
ATOM 1352 C C . TYR A 1 246 ? -12.790 -37.995 13.998 1.00 28.02 854 TYR A C 1
ATOM 1353 O O . TYR A 1 246 ? -11.900 -37.224 13.652 1.00 26.86 854 TYR A O 1
ATOM 1362 N N . ALA A 1 247 ? -12.596 -39.273 14.314 1.00 29.19 855 ALA A N 1
ATOM 1363 C CA . ALA A 1 247 ? -11.259 -39.865 14.208 1.00 31.81 855 ALA A CA 1
ATOM 1364 C C . ALA A 1 247 ? -10.818 -39.892 12.739 1.00 34.16 855 ALA A C 1
ATOM 1365 O O . ALA A 1 247 ? -9.631 -39.804 12.466 1.00 35.67 855 ALA A O 1
ATOM 1367 N N . ASP A 1 248 ? -11.775 -40.060 11.825 1.00 35.17 856 ASP A N 1
ATOM 1368 C CA . ASP A 1 248 ? -11.467 -40.063 10.374 1.00 37.27 856 ASP A CA 1
ATOM 1369 C C . ASP A 1 248 ? -11.598 -38.630 9.887 1.00 39.18 856 ASP A C 1
ATOM 1370 O O . ASP A 1 248 ? -12.711 -38.130 9.852 1.00 39.07 856 ASP A O 1
ATOM 1375 N N . LEU A 1 249 ? -10.476 -38.000 9.548 1.00 41.05 857 LEU A N 1
ATOM 1376 C CA . LEU A 1 249 ? -10.517 -36.568 9.172 1.00 44.51 857 LEU A CA 1
ATOM 1377 C C . LEU A 1 249 ? -11.071 -36.407 7.756 1.00 48.94 857 LEU A C 1
ATOM 1378 O O . LEU A 1 249 ? -11.386 -35.294 7.390 1.00 49.62 857 LEU A O 1
ATOM 1383 N N . HIS A 1 250 ? -11.268 -37.505 7.038 1.00 52.08 858 HIS A N 1
ATOM 1384 C CA . HIS A 1 250 ? -11.867 -37.429 5.682 1.00 56.19 858 HIS A CA 1
ATOM 1385 C C . HIS A 1 250 ? -13.363 -37.705 5.752 1.00 58.82 858 HIS A C 1
ATOM 1386 O O . HIS A 1 250 ? -13.970 -37.920 4.697 1.00 59.70 858 HIS A O 1
ATOM 1393 N N . THR A 1 251 ? -13.920 -37.726 6.964 1.00 60.00 859 THR A N 1
ATOM 1394 C CA . THR A 1 251 ? -15.383 -37.800 7.090 1.00 61.34 859 THR A CA 1
ATOM 1395 C C . THR A 1 251 ? -15.786 -36.364 6.820 1.00 61.69 859 THR A C 1
ATOM 1396 O O . THR A 1 251 ? -15.669 -35.583 7.751 1.00 62.28 859 THR A O 1
ATOM 1400 N N . GLN A 1 252 ? -16.084 -36.024 5.565 1.00 60.82 860 GLN A N 1
ATOM 1401 C CA . GLN A 1 252 ? -16.419 -34.622 5.215 1.00 60.59 860 GLN A CA 1
ATOM 1402 C C . GLN A 1 252 ? -17.738 -34.332 5.914 1.00 59.78 860 GLN A C 1
ATOM 1403 O O . GLN A 1 252 ? -18.771 -34.784 5.396 1.00 61.02 860 GLN A O 1
ATOM 1405 N N . PRO A 1 253 ? -17.765 -33.567 7.023 1.00 57.61 861 PRO A N 1
ATOM 1406 C CA . PRO A 1 253 ? -18.988 -33.411 7.774 1.00 56.70 861 PRO A CA 1
ATOM 1407 C C . PRO A 1 253 ? -19.959 -32.311 7.345 1.00 56.42 861 PRO A C 1
ATOM 1408 O O . PRO A 1 253 ? -19.529 -31.273 6.899 1.00 55.92 861 PRO A O 1
ATOM 1412 N N . VAL A 1 254 ? -21.250 -32.586 7.467 1.00 56.52 862 VAL A N 1
ATOM 1413 C CA . VAL A 1 254 ? -22.258 -31.571 7.264 1.00 56.93 862 VAL A CA 1
ATOM 1414 C C . VAL A 1 254 ? -22.414 -31.017 8.670 1.00 55.95 862 VAL A C 1
ATOM 1415 O O . VAL A 1 254 ? -22.620 -31.787 9.620 1.00 56.18 862 VAL A O 1
ATOM 1417 N N . PHE A 1 255 ? -22.274 -29.702 8.835 1.00 54.21 863 PHE A N 1
ATOM 1418 C CA . PHE A 1 255 ? -22.341 -29.100 10.174 1.00 51.58 863 PHE A CA 1
ATOM 1419 C C . PHE A 1 255 ? -23.773 -28.939 10.703 1.00 51.98 863 PHE A C 1
ATOM 1420 O O . PHE A 1 255 ? -24.165 -27.857 11.134 1.00 52.49 863 PHE A O 1
ATOM 1428 N N . ASP A 1 256 ? -24.546 -30.038 10.705 1.00 51.95 864 ASP A N 1
ATOM 1429 C CA . ASP A 1 256 ? -25.957 -30.056 11.100 1.00 52.49 864 ASP A CA 1
ATOM 1430 C C . ASP A 1 256 ? -26.164 -30.483 12.567 1.00 53.23 864 ASP A C 1
ATOM 1431 O O . ASP A 1 256 ? -25.180 -30.682 13.292 1.00 52.07 864 ASP A O 1
ATOM 1436 N N . ALA A 1 257 ? -27.442 -30.654 12.993 1.00 54.08 865 ALA A N 1
ATOM 1437 C CA . ALA A 1 257 ? -27.830 -31.081 14.343 1.00 53.76 865 ALA A CA 1
ATOM 1438 C C . ALA A 1 257 ? -27.086 -32.344 14.787 1.00 51.77 865 ALA A C 1
ATOM 1439 O O . ALA A 1 257 ? -26.581 -32.377 15.913 1.00 51.84 865 ALA A O 1
ATOM 1441 N N . GLU A 1 258 ? -26.996 -33.360 13.903 1.00 49.27 866 GLU A N 1
ATOM 1442 C CA . GLU A 1 258 ? -26.310 -34.615 14.171 1.00 47.56 866 GLU A CA 1
ATOM 1443 C C . GLU A 1 258 ? -24.837 -34.352 14.448 1.00 45.07 866 GLU A C 1
ATOM 1444 O O . GLU A 1 258 ? -24.313 -34.896 15.429 1.00 44.48 866 GLU A O 1
ATOM 1450 N N . HIS A 1 259 ? -24.194 -33.478 13.637 1.00 42.64 867 HIS A N 1
ATOM 1451 C CA . HIS A 1 259 ? -22.811 -33.084 13.866 1.00 41.01 867 HIS A CA 1
ATOM 1452 C C . HIS A 1 259 ? -22.626 -32.449 15.259 1.00 39.23 867 HIS A C 1
ATOM 1453 O O . HIS A 1 259 ? -21.685 -32.825 15.944 1.00 37.52 867 HIS A O 1
ATOM 1460 N N . TRP A 1 260 ? -23.477 -31.489 15.66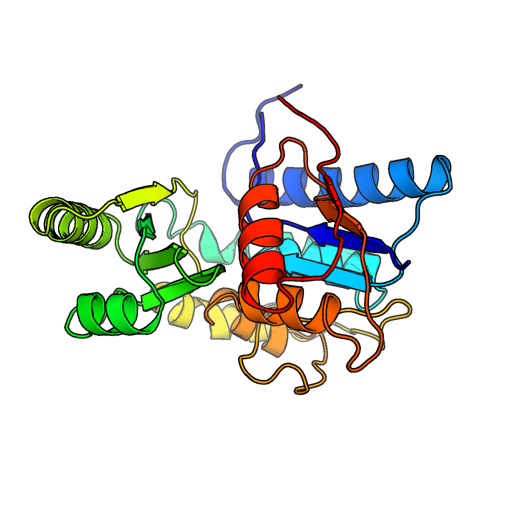7 1.00 39.42 868 TRP A N 1
ATOM 1461 C CA . TRP A 1 260 ? -23.301 -30.851 16.990 1.00 40.47 868 TRP A CA 1
ATOM 1462 C C . TRP A 1 260 ? -23.603 -31.782 18.163 1.00 39.82 868 TRP A C 1
ATOM 1463 O O . TRP A 1 260 ? -22.867 -31.759 19.163 1.00 40.00 868 TRP A O 1
ATOM 1474 N N . ALA A 1 261 ? -24.588 -32.692 18.005 1.00 38.97 869 ALA A N 1
ATOM 1475 C CA . ALA A 1 261 ? -24.875 -33.719 19.030 1.00 37.73 869 ALA A CA 1
ATOM 1476 C C . ALA A 1 261 ? -23.685 -34.685 19.154 1.00 35.58 869 ALA A C 1
ATOM 1477 O O . ALA A 1 261 ? -23.308 -35.078 20.263 1.00 35.06 869 ALA A O 1
ATOM 1479 N N . THR A 1 262 ? -23.062 -35.031 18.016 1.00 33.88 870 THR A N 1
ATOM 1480 C CA . THR A 1 262 ? -21.918 -35.935 18.020 1.00 33.26 870 THR A CA 1
ATOM 1481 C C . THR A 1 262 ? -20.680 -35.273 18.587 1.00 30.96 870 THR A C 1
ATOM 1482 O O . THR A 1 262 ? -19.946 -35.880 19.372 1.00 30.50 870 THR A O 1
ATOM 1486 N N . ASN A 1 263 ? -20.441 -34.016 18.181 1.00 29.26 871 ASN A N 1
ATOM 1487 C CA . ASN A 1 263 ? -19.278 -33.226 18.590 1.00 28.77 871 ASN A CA 1
ATOM 1488 C C . ASN A 1 263 ? -19.173 -33.055 20.110 1.00 28.50 871 ASN A C 1
ATOM 1489 O O . ASN A 1 263 ? -18.072 -33.135 20.674 1.00 28.03 871 ASN A O 1
ATOM 1494 N N . MET A 1 264 ? -20.315 -32.854 20.756 1.00 29.25 872 MET A N 1
ATOM 1495 C CA . MET A 1 264 ? -20.325 -32.638 22.229 1.00 28.57 872 MET A CA 1
ATOM 1496 C C . MET A 1 264 ? -19.974 -33.926 22.996 1.00 27.61 872 MET A C 1
ATOM 1497 O O . MET A 1 264 ? -19.509 -33.799 24.120 1.00 27.55 872 MET A O 1
ATOM 1502 N N . ARG A 1 265 ? -20.176 -35.101 22.405 1.00 26.23 873 ARG A N 1
ATOM 1503 C CA . ARG A 1 265 ? -19.919 -36.393 23.102 1.00 25.87 873 ARG A CA 1
ATOM 1504 C C . ARG A 1 265 ? -18.560 -36.962 22.697 1.00 24.12 873 ARG A C 1
ATOM 1505 O O . ARG A 1 265 ? -17.844 -37.443 23.574 1.00 24.62 873 ARG A O 1
ATOM 1513 N N . ASN A 1 266 ? -18.233 -36.917 21.401 1.00 23.52 874 ASN A N 1
ATOM 1514 C CA . ASN A 1 266 ? -17.003 -37.549 20.946 1.00 23.74 874 ASN A CA 1
ATOM 1515 C C . ASN A 1 266 ? -15.771 -36.921 21.563 1.00 24.59 874 ASN A C 1
ATOM 1516 O O . ASN A 1 266 ? -15.780 -35.728 21.885 1.00 24.50 874 ASN A O 1
ATOM 1521 N N . PRO A 1 267 ? -14.663 -37.676 21.639 1.00 25.04 875 PRO A N 1
ATOM 1522 C CA . PRO A 1 267 ? -13.386 -37.044 21.990 1.00 24.50 875 PRO A CA 1
ATOM 1523 C C . PRO A 1 267 ? -13.047 -35.923 20.980 1.00 22.92 875 PRO A C 1
ATOM 1524 O O . PRO A 1 267 ? -13.584 -35.856 19.855 1.00 23.79 875 PRO A O 1
ATOM 1528 N N . VAL A 1 268 ? -12.188 -35.018 21.403 1.00 21.53 876 VAL A N 1
ATOM 1529 C CA . VAL A 1 268 ? -11.751 -33.877 20.558 1.00 21.54 876 VAL A CA 1
ATOM 1530 C C . VAL A 1 268 ? -10.422 -34.287 19.907 1.00 22.03 876 VAL A C 1
ATOM 1531 O O . VAL A 1 268 ? -9.410 -34.450 20.622 1.00 21.89 876 VAL A O 1
ATOM 1535 N N . HIS A 1 269 ? -10.434 -34.505 18.587 1.00 21.34 877 HIS A N 1
ATOM 1536 C CA . HIS A 1 269 ? -9.264 -34.997 17.840 1.00 20.26 877 HIS A CA 1
ATOM 1537 C C . HIS A 1 269 ? -8.357 -33.839 17.452 1.00 21.14 877 HIS A C 1
ATOM 1538 O O . HIS A 1 269 ? -8.156 -33.554 16.276 1.00 22.23 877 HIS A O 1
ATOM 1545 N N . PHE A 1 270 ? -7.896 -33.082 18.457 1.00 21.47 878 PHE A N 1
ATOM 1546 C CA . PHE A 1 270 ? -7.134 -31.853 18.228 1.00 21.56 878 PHE A CA 1
ATOM 1547 C C . PHE A 1 270 ? -5.775 -32.115 17.663 1.00 22.14 878 PHE A C 1
ATOM 1548 O O . PHE A 1 270 ? -5.409 -31.550 16.618 1.00 23.23 878 PHE A O 1
ATOM 1556 N N . GLN A 1 271 ? -4.981 -33.015 18.327 1.00 21.48 879 GLN A N 1
ATOM 1557 C CA . GLN A 1 271 ? -3.671 -33.356 17.772 1.00 22.67 879 GLN A CA 1
ATOM 1558 C C . GLN A 1 271 ? -3.751 -33.807 16.276 1.00 23.31 879 GLN A C 1
ATOM 1559 O O . GLN A 1 271 ? -2.966 -33.385 15.436 1.00 24.19 879 GLN A O 1
ATOM 1565 N N . GLN A 1 272 ? -4.729 -34.645 15.972 1.00 23.03 880 GLN A N 1
ATOM 1566 C CA . GLN A 1 272 ? -4.897 -35.192 14.631 1.00 21.94 880 GLN A CA 1
ATOM 1567 C C . GLN A 1 272 ? -5.222 -34.097 13.638 1.00 23.19 880 GLN A C 1
ATOM 1568 O O . GLN A 1 272 ? -4.687 -34.127 12.533 1.00 23.83 880 GLN A O 1
ATOM 1574 N N . ALA A 1 273 ? -6.092 -33.122 14.010 1.00 22.50 881 ALA A N 1
ATOM 1575 C CA . ALA A 1 273 ? -6.410 -32.027 13.090 1.00 23.97 881 ALA A CA 1
ATOM 1576 C C . ALA A 1 273 ? -5.192 -31.113 12.870 1.00 24.57 881 ALA A C 1
ATOM 1577 O O . ALA A 1 273 ? -4.884 -30.755 11.741 1.00 25.75 881 ALA A O 1
ATOM 1579 N N . ILE A 1 274 ? -4.473 -30.746 13.945 1.00 24.09 882 ILE A N 1
ATOM 1580 C CA . ILE A 1 274 ? -3.273 -29.905 13.815 1.00 24.61 882 ILE A CA 1
ATOM 1581 C C . ILE A 1 274 ? -2.214 -30.622 12.931 1.00 25.63 882 ILE A C 1
ATOM 1582 O O . ILE A 1 274 ? -1.629 -30.007 12.046 1.00 25.63 882 ILE A O 1
ATOM 1587 N N . ALA A 1 275 ? -1.956 -31.900 13.191 1.00 25.48 883 ALA A N 1
ATOM 1588 C CA . ALA A 1 275 ? -0.981 -32.678 12.423 1.00 25.97 883 ALA A CA 1
ATOM 1589 C C . ALA A 1 275 ? -1.346 -32.707 10.944 1.00 26.05 883 ALA A C 1
ATOM 1590 O O . ALA A 1 275 ? -0.473 -32.614 10.076 1.00 26.06 883 ALA A O 1
ATOM 1592 N N . SER A 1 276 ? -2.649 -32.824 10.647 1.00 25.19 884 SER A N 1
ATOM 1593 C CA . SER A 1 276 ? -3.089 -32.864 9.232 1.00 25.30 884 SER A CA 1
ATOM 1594 C C . SER A 1 276 ? -2.825 -31.508 8.593 1.00 24.11 884 SER A C 1
ATOM 1595 O O . SER A 1 276 ? -2.341 -31.421 7.460 1.00 23.00 884 SER A O 1
ATOM 1598 N N . ALA A 1 277 ? -3.168 -30.430 9.302 1.00 24.25 885 ALA A N 1
ATOM 1599 C CA . ALA A 1 277 ? -2.923 -29.070 8.779 1.00 26.13 885 ALA A CA 1
ATOM 1600 C C . ALA A 1 277 ? -1.423 -28.857 8.534 1.00 27.20 885 ALA A C 1
ATOM 1601 O O . ALA A 1 277 ? -1.024 -28.391 7.459 1.00 27.36 885 ALA A O 1
ATOM 1603 N N . GLY A 1 278 ? -0.584 -29.301 9.466 1.00 28.11 886 GLY A N 1
ATOM 1604 C CA . GLY A 1 278 ? 0.867 -29.136 9.329 1.00 28.63 886 GLY A CA 1
ATOM 1605 C C . GLY A 1 278 ? 1.493 -30.006 8.239 1.00 28.68 886 GLY A C 1
ATOM 1606 O O . GLY A 1 278 ? 2.574 -29.684 7.717 1.00 30.45 886 GLY A O 1
ATOM 1607 N N . SER A 1 279 ? 0.803 -31.083 7.850 1.00 26.93 887 SER A N 1
ATOM 1608 C CA . SER A 1 279 ? 1.265 -32.054 6.869 1.00 26.29 887 SER A CA 1
ATOM 1609 C C . SER A 1 279 ? 1.134 -31.499 5.441 1.00 25.38 887 SER A C 1
ATOM 1610 O O . SER A 1 279 ? 0.181 -30.777 5.187 1.00 26.56 887 SER A O 1
ATOM 1613 N N . GLY A 1 280 ? 2.018 -31.883 4.519 1.00 24.52 888 GLY A N 1
ATOM 1614 C CA . GLY A 1 280 ? 1.840 -31.481 3.116 1.00 24.61 888 GLY A CA 1
ATOM 1615 C C . GLY A 1 280 ? 0.580 -32.067 2.485 1.00 24.84 888 GLY A C 1
ATOM 1616 O O . GLY A 1 280 ? 0.132 -31.600 1.437 1.00 27.55 888 GLY A O 1
ATOM 1617 N N . ALA A 1 281 ? -0.004 -33.119 3.094 1.00 26.04 889 ALA A N 1
ATOM 1618 C CA . ALA A 1 281 ? -1.225 -33.739 2.564 1.00 28.66 889 ALA A CA 1
ATOM 1619 C C . ALA A 1 281 ? -2.359 -32.731 2.687 1.00 28.61 889 ALA A C 1
ATOM 1620 O O . ALA A 1 281 ? -2.545 -32.154 3.757 1.00 28.78 889 ALA A O 1
ATOM 1622 N N . ASP A 1 282 ? -3.087 -32.492 1.556 1.00 28.58 890 ASP A N 1
ATOM 1623 C CA . ASP A 1 282 ? -4.137 -31.486 1.402 1.00 31.15 890 ASP A CA 1
ATOM 1624 C C . ASP A 1 282 ? -3.564 -30.058 1.527 1.00 32.08 890 ASP A C 1
ATOM 1625 O O . ASP A 1 282 ? -4.335 -29.120 1.730 1.00 33.82 890 ASP A O 1
ATOM 1630 N N . GLY A 1 283 ? -2.241 -29.905 1.414 1.00 30.39 891 GLY A N 1
ATOM 1631 C CA . GLY A 1 283 ? -1.594 -28.623 1.581 1.00 30.44 891 GLY A CA 1
ATOM 1632 C C . GLY A 1 283 ? -1.115 -28.413 3.004 1.00 31.88 891 GLY A C 1
ATOM 1633 O O . GLY A 1 283 ? -1.851 -28.670 3.970 1.00 31.38 891 GLY A O 1
ATOM 1634 N N . ALA A 1 284 ? 0.102 -27.920 3.154 1.00 33.00 892 ALA A N 1
ATOM 1635 C CA . ALA A 1 284 ? 0.656 -27.642 4.482 1.00 32.77 892 ALA A CA 1
ATOM 1636 C C . ALA A 1 284 ? 0.500 -26.184 4.887 1.00 34.51 892 ALA A C 1
ATOM 1637 O O . ALA A 1 284 ? 0.612 -25.273 4.055 1.00 35.87 892 ALA A O 1
ATOM 1639 N N . TYR A 1 285 ? 0.205 -25.973 6.173 1.00 34.69 893 TYR A N 1
ATOM 1640 C CA . TYR A 1 285 ? 0.043 -24.652 6.773 1.00 35.95 893 TYR A CA 1
ATOM 1641 C C . TYR A 1 285 ? 1.117 -24.500 7.835 1.00 37.29 893 TYR A C 1
ATOM 1642 O O . TYR A 1 285 ? 1.352 -25.446 8.596 1.00 36.79 893 TYR A O 1
ATOM 1651 N N . HIS A 1 286 ? 1.754 -23.305 7.920 1.00 38.04 894 HIS A N 1
ATOM 1652 C CA . HIS A 1 286 ? 2.861 -23.136 8.847 1.00 40.19 894 HIS A CA 1
ATOM 1653 C C . HIS A 1 286 ? 2.632 -22.101 9.949 1.00 43.61 894 HIS A C 1
ATOM 1654 O O . HIS A 1 286 ? 3.460 -22.036 10.845 1.00 44.83 894 HIS A O 1
ATOM 1661 N N . THR A 1 287 ? 1.521 -21.338 9.923 1.00 44.08 895 THR A N 1
ATOM 1662 C CA . THR A 1 287 ? 1.249 -20.372 10.990 1.00 44.53 895 THR A CA 1
ATOM 1663 C C . THR A 1 287 ? -0.062 -20.714 11.635 1.00 42.68 895 THR A C 1
ATOM 1664 O O . THR A 1 287 ? -1.047 -20.890 10.933 1.00 42.31 895 THR A O 1
ATOM 1668 N N . PHE A 1 288 ? -0.075 -20.863 12.960 1.00 41.14 896 PHE A N 1
ATOM 1669 C CA . PHE A 1 288 ? -1.284 -21.203 13.682 1.00 40.65 896 PHE A CA 1
ATOM 1670 C C . PHE A 1 288 ? -1.551 -20.083 14.665 1.00 43.91 896 PHE A C 1
ATOM 1671 O O . PHE A 1 288 ? -0.660 -19.711 15.426 1.00 45.26 896 PHE A O 1
ATOM 1679 N N . ILE A 1 289 ? -2.739 -19.495 14.587 1.00 44.24 897 ILE A N 1
ATOM 1680 C CA . ILE A 1 289 ? -3.120 -18.392 15.432 1.00 46.11 897 ILE A CA 1
ATOM 1681 C C . ILE A 1 289 ? -4.315 -18.793 16.244 1.00 47.33 897 ILE A C 1
ATOM 1682 O O . ILE A 1 289 ? -5.368 -19.050 15.684 1.00 48.15 897 ILE A O 1
ATOM 1687 N N . GLU A 1 290 ? -4.163 -18.838 17.551 1.00 47.16 898 GLU A N 1
ATOM 1688 C CA . GLU A 1 290 ? -5.274 -19.138 18.451 1.00 47.43 898 GLU A CA 1
ATOM 1689 C C . GLU A 1 290 ? -6.063 -17.838 18.591 1.00 49.68 898 GLU A C 1
ATOM 1690 O O . GLU A 1 290 ? -5.474 -16.811 18.918 1.00 50.22 898 GLU A O 1
ATOM 1696 N N . ILE A 1 291 ? -7.366 -17.856 18.294 1.00 51.40 899 ILE A N 1
ATOM 1697 C CA . ILE A 1 291 ? -8.202 -16.658 18.374 1.00 54.85 899 ILE A CA 1
ATOM 1698 C C . ILE A 1 291 ? -8.870 -16.638 19.726 1.00 57.51 899 ILE A C 1
ATOM 1699 O O . ILE A 1 291 ? -9.982 -17.153 19.879 1.00 58.25 899 ILE A O 1
ATOM 1704 N N . SER A 1 292 ? -8.168 -16.115 20.733 1.00 58.90 900 SER A N 1
ATOM 1705 C CA . SER A 1 292 ? -8.681 -16.125 22.099 1.00 60.94 900 SER A CA 1
ATOM 1706 C C . SER A 1 292 ? -8.185 -14.925 22.915 1.00 63.57 900 SER A C 1
ATOM 1707 O O . SER A 1 292 ? -7.253 -14.242 22.504 1.00 63.72 900 SER A O 1
ATOM 1710 N N . ALA A 1 293 ? -8.748 -14.738 24.110 1.00 66.26 901 ALA A N 1
ATOM 1711 C CA . ALA A 1 293 ? -8.342 -13.671 25.024 1.00 68.16 901 ALA A CA 1
ATOM 1712 C C . ALA A 1 293 ? -7.036 -14.013 25.785 1.00 69.17 901 ALA A C 1
ATOM 1713 O O . ALA A 1 293 ? -6.477 -13.128 26.418 1.00 69.72 901 ALA A O 1
ATOM 1715 N N . HIS A 1 294 ? -6.544 -15.284 25.711 1.00 68.88 902 HIS A N 1
ATOM 1716 C CA . HIS A 1 294 ? -5.333 -15.779 26.386 1.00 68.81 902 HIS A CA 1
ATOM 1717 C C . HIS A 1 294 ? -4.907 -17.126 25.771 1.00 66.81 902 HIS A C 1
ATOM 1718 O O . HIS A 1 294 ? -5.721 -18.046 25.672 1.00 66.20 902 HIS A O 1
ATOM 1725 N N . PRO A 1 295 ? -3.637 -17.256 25.349 1.00 65.05 903 PRO A N 1
ATOM 1726 C CA . PRO A 1 295 ? -3.203 -18.499 24.677 1.00 62.74 903 PRO A CA 1
ATOM 1727 C C . PRO A 1 295 ? -3.062 -19.714 25.589 1.00 59.66 903 PRO A C 1
ATOM 1728 O O . PRO A 1 295 ? -2.289 -19.696 26.537 1.00 62.25 903 PRO A O 1
ATOM 1732 N N . LEU A 1 296 ? -3.852 -20.740 25.344 1.00 54.60 904 LEU A N 1
ATOM 1733 C CA . LEU A 1 296 ? -3.833 -21.964 26.139 1.00 51.04 904 LEU A CA 1
ATOM 1734 C C . LEU A 1 296 ? -3.473 -23.218 25.325 1.00 45.39 904 LEU A C 1
ATOM 1735 O O . LEU A 1 296 ? -3.051 -24.214 25.902 1.00 43.84 904 LEU A O 1
ATOM 1740 N N . LEU A 1 297 ? -3.631 -23.159 24.005 1.00 41.73 905 LEU A N 1
ATOM 1741 C CA . LEU A 1 297 ? -3.347 -24.290 23.119 1.00 39.35 905 LEU A CA 1
ATOM 1742 C C . LEU A 1 297 ? -2.026 -24.146 22.362 1.00 38.55 905 LEU A C 1
ATOM 1743 O O . LEU A 1 297 ? -1.689 -25.064 21.610 1.00 37.06 905 LEU A O 1
ATOM 1748 N N . THR A 1 298 ? -1.284 -23.014 22.529 1.00 39.53 906 THR A N 1
ATOM 1749 C CA . THR A 1 298 ? -0.083 -22.828 21.713 1.00 41.47 906 THR A CA 1
ATOM 1750 C C . THR A 1 298 ? 0.973 -23.909 21.916 1.00 40.99 906 THR A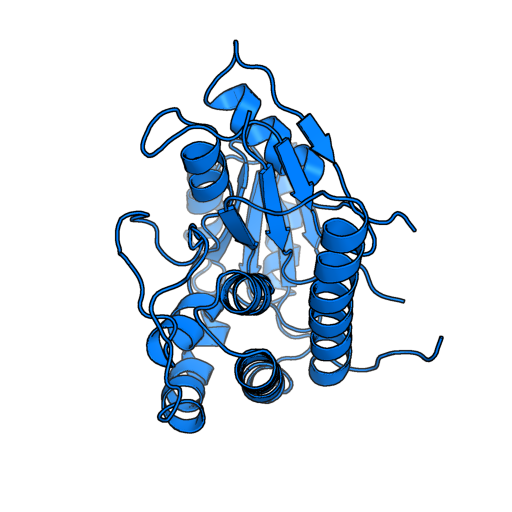 C 1
ATOM 1751 O O . THR A 1 298 ? 1.498 -24.395 20.909 1.00 40.34 906 THR A O 1
ATOM 1755 N N . GLN A 1 299 ? 1.247 -24.331 23.159 1.00 41.56 907 GLN A N 1
ATOM 1756 C CA . GLN A 1 299 ? 2.253 -25.382 23.358 1.00 42.16 907 GLN A CA 1
ATOM 1757 C C . GLN A 1 299 ? 1.766 -26.729 22.818 1.00 39.77 907 GLN A C 1
ATOM 1758 O O . GLN A 1 299 ? 2.567 -27.451 22.228 1.00 39.33 907 GLN A O 1
ATOM 1764 N N . ALA A 1 300 ? 0.456 -27.029 22.900 1.00 37.77 908 ALA A N 1
ATOM 1765 C CA . ALA A 1 300 ? -0.087 -28.267 22.314 1.00 36.30 908 ALA A CA 1
ATOM 1766 C C . ALA A 1 300 ? 0.106 -28.288 20.813 1.00 34.94 908 ALA A C 1
ATOM 1767 O O . ALA A 1 300 ? 0.384 -29.348 20.237 1.00 34.70 908 ALA A O 1
ATOM 1769 N N . ILE A 1 301 ? -0.065 -27.121 20.165 1.00 34.15 909 ILE A N 1
ATOM 1770 C CA . ILE A 1 301 ? 0.121 -27.016 18.723 1.00 34.20 909 ILE A CA 1
ATOM 1771 C C . ILE A 1 301 ? 1.552 -27.356 18.335 1.00 34.07 909 ILE A C 1
ATOM 1772 O O . ILE A 1 301 ? 1.772 -28.226 17.482 1.00 33.90 909 ILE A O 1
ATOM 1777 N N . ILE A 1 302 ? 2.525 -26.702 19.005 1.00 34.24 910 ILE A N 1
ATOM 1778 C CA . ILE A 1 302 ? 3.947 -26.901 18.757 1.00 35.61 910 ILE A CA 1
ATOM 1779 C C . ILE A 1 302 ? 4.374 -28.319 19.069 1.00 33.50 910 ILE A C 1
ATOM 1780 O O . ILE A 1 302 ? 5.119 -28.905 18.291 1.00 34.13 910 ILE A O 1
ATOM 1785 N N . ASP A 1 303 ? 3.928 -28.882 20.216 1.00 32.65 911 ASP A N 1
ATOM 1786 C CA . ASP A 1 303 ? 4.304 -30.240 20.583 1.00 31.87 911 ASP A CA 1
ATOM 1787 C C . ASP A 1 303 ? 3.835 -31.235 19.512 1.00 30.47 911 ASP A C 1
ATOM 1788 O O . ASP A 1 303 ? 4.629 -32.056 19.074 1.00 30.71 911 ASP A O 1
ATOM 1793 N N . THR A 1 304 ? 2.596 -31.083 19.007 1.00 29.22 912 THR A N 1
ATOM 1794 C CA . THR A 1 304 ? 2.072 -31.965 17.954 1.00 28.71 912 THR A CA 1
ATOM 1795 C C . THR A 1 304 ? 2.903 -31.845 16.654 1.00 29.80 912 THR A C 1
ATOM 1796 O O . THR A 1 304 ? 3.297 -32.857 16.046 1.00 30.51 912 THR A O 1
ATOM 1800 N N . LEU A 1 305 ? 3.166 -30.601 16.234 1.00 30.39 913 LEU A N 1
ATOM 1801 C CA . LEU A 1 305 ? 3.859 -30.362 14.969 1.00 31.76 913 LEU A CA 1
ATOM 1802 C C . LEU A 1 305 ? 5.312 -30.750 14.998 1.00 34.08 913 LEU A C 1
ATOM 1803 O O . LEU A 1 305 ? 5.840 -31.213 13.986 1.00 34.39 913 LEU A O 1
ATOM 1808 N N . HIS A 1 306 ? 5.989 -30.520 16.133 1.00 35.41 914 HIS A N 1
ATOM 1809 C CA . HIS A 1 306 ? 7.392 -30.897 16.253 1.00 37.38 914 HIS A CA 1
ATOM 1810 C C . HIS A 1 306 ? 7.510 -32.419 16.285 1.00 38.28 914 HIS A C 1
ATOM 1811 O O . HIS A 1 306 ? 8.464 -32.969 15.736 1.00 38.48 914 HIS A O 1
ATOM 1813 N N . SER A 1 307 ? 6.548 -33.105 16.941 1.00 38.89 915 SER A N 1
ATOM 1814 C CA . SER A 1 307 ? 6.596 -34.561 16.990 1.00 40.77 915 SER A CA 1
ATOM 1815 C C . SER A 1 307 ? 6.355 -35.171 15.584 1.00 42.80 915 SER A C 1
ATOM 1816 O O . SER A 1 307 ? 7.111 -36.049 15.174 1.00 43.67 915 SER A O 1
ATOM 1819 N N . ALA A 1 308 ? 5.318 -34.712 14.866 1.00 43.36 916 ALA A N 1
ATOM 1820 C CA . ALA A 1 308 ? 4.938 -35.240 13.546 1.00 44.83 916 ALA A CA 1
ATOM 1821 C C . ALA A 1 308 ? 5.875 -34.841 12.390 1.00 47.28 916 ALA A C 1
ATOM 1822 O O . ALA A 1 308 ? 6.093 -35.645 11.485 1.00 47.69 916 ALA A O 1
ATOM 1824 N N . GLN A 1 309 ? 6.374 -33.596 12.378 1.00 48.96 917 GLN A N 1
ATOM 1825 C CA . GLN A 1 309 ? 7.301 -33.153 11.315 1.00 51.12 917 GLN A CA 1
ATOM 1826 C C . GLN A 1 309 ? 8.487 -32.485 12.012 1.00 52.59 917 GLN A C 1
ATOM 1827 O O . GLN A 1 309 ? 8.509 -31.265 12.156 1.00 51.75 917 GLN A O 1
ATOM 1833 N N . PRO A 1 310 ? 9.458 -33.279 12.491 1.00 54.45 918 PRO A N 1
ATOM 1834 C CA . PRO A 1 310 ? 10.536 -32.712 13.323 1.00 55.96 918 PRO A CA 1
ATOM 1835 C C . PRO A 1 310 ? 11.505 -31.725 12.677 1.00 58.53 918 PRO A C 1
ATOM 1836 O O . PRO A 1 310 ? 12.148 -30.962 13.403 1.00 60.11 918 PRO A O 1
ATOM 1840 N N . GLY A 1 311 ? 11.646 -31.756 11.362 1.00 59.09 919 GLY A N 1
ATOM 1841 C CA . GLY A 1 311 ? 12.538 -30.821 10.681 1.00 59.38 919 GLY A CA 1
ATOM 1842 C C . GLY A 1 311 ? 11.826 -29.622 10.075 1.00 59.31 919 GLY A C 1
ATOM 1843 O O . GLY A 1 311 ? 12.408 -28.898 9.255 1.00 60.88 919 GLY A O 1
ATOM 1844 N N . ALA A 1 312 ? 10.555 -29.432 10.418 1.00 57.22 920 ALA A N 1
ATOM 1845 C CA . ALA A 1 312 ? 9.758 -28.379 9.835 1.00 55.73 920 ALA A CA 1
ATOM 1846 C C . ALA A 1 312 ? 9.666 -27.164 10.726 1.00 54.28 920 ALA A C 1
ATOM 1847 O O . ALA A 1 312 ? 9.676 -27.275 11.955 1.00 55.04 920 ALA A O 1
ATOM 1849 N N . ARG A 1 313 ? 9.512 -26.003 10.105 1.00 51.99 921 ARG A N 1
ATOM 1850 C CA . ARG A 1 313 ? 9.402 -24.752 10.820 1.00 50.62 921 ARG A CA 1
ATOM 1851 C C . ARG A 1 313 ? 7.941 -24.351 10.935 1.00 48.50 921 ARG A C 1
ATOM 1852 O O . ARG A 1 313 ? 7.249 -24.278 9.919 1.00 48.24 921 ARG A O 1
ATOM 1854 N N . TYR A 1 314 ? 7.467 -24.119 12.170 1.00 46.67 922 TYR A N 1
ATOM 1855 C CA . TYR A 1 314 ? 6.109 -23.666 12.425 1.00 47.00 922 TYR A CA 1
ATOM 1856 C C . TYR A 1 314 ? 6.114 -22.477 13.394 1.00 49.50 922 TYR A C 1
ATOM 1857 O O . TYR A 1 314 ? 6.997 -22.362 14.240 1.00 50.47 922 TYR A O 1
ATOM 1866 N N . THR A 1 315 ? 5.099 -21.630 13.294 1.00 49.72 923 THR A N 1
ATOM 1867 C CA . THR A 1 315 ? 4.934 -20.509 14.203 1.00 51.17 923 THR A CA 1
ATOM 1868 C C . THR A 1 315 ? 3.567 -20.665 14.855 1.00 52.96 923 THR A C 1
ATOM 1869 O O . THR A 1 315 ? 2.584 -20.917 14.164 1.00 53.52 923 THR A O 1
ATOM 1873 N N . SER A 1 316 ? 3.508 -20.568 16.180 1.00 54.36 924 SER A N 1
ATOM 1874 C CA . SER A 1 316 ? 2.257 -20.704 16.910 1.00 55.90 924 SER A CA 1
ATOM 1875 C C . SER A 1 316 ? 2.107 -19.490 17.793 1.00 57.86 924 SER A C 1
ATOM 1876 O O . SER A 1 316 ? 3.011 -19.202 18.581 1.00 58.66 924 SER A O 1
ATOM 1879 N N . LEU A 1 317 ? 0.997 -18.759 17.659 1.00 58.65 925 LEU A N 1
ATOM 1880 C CA . LEU A 1 317 ? 0.790 -17.558 18.474 1.00 60.45 925 LEU A CA 1
ATOM 1881 C C . LEU A 1 317 ? -0.665 -17.339 18.875 1.00 61.91 925 LEU A C 1
ATOM 1882 O O . LEU A 1 317 ? -1.572 -17.903 18.279 1.00 60.33 925 LEU A O 1
ATOM 1887 N N . GLY A 1 318 ? -0.868 -16.484 19.871 1.00 64.70 926 GLY A N 1
ATOM 1888 C CA . GLY A 1 318 ? -2.201 -16.130 20.338 1.00 67.97 926 GLY A CA 1
ATOM 1889 C C . GLY A 1 318 ? -2.678 -14.807 19.771 1.00 71.29 926 GLY A C 1
ATOM 1890 O O . GLY A 1 318 ? -2.001 -14.198 18.940 1.00 71.20 926 GLY A O 1
ATOM 1891 N N . THR A 1 319 ? -3.847 -14.345 20.231 1.00 73.67 927 THR A N 1
ATOM 1892 C CA . THR A 1 319 ? -4.456 -13.093 19.812 1.00 76.38 927 THR A CA 1
ATOM 1893 C C . THR A 1 319 ? -4.317 -12.044 20.924 1.00 79.60 927 THR A C 1
ATOM 1894 O O . THR A 1 319 ? -3.806 -10.956 20.680 1.00 79.89 927 THR A O 1
ATOM 1898 N N . LEU A 1 320 ? -4.749 -12.387 22.145 1.00 82.30 928 LEU A N 1
ATOM 1899 C CA . LEU A 1 320 ? -4.639 -11.531 23.324 1.00 85.10 928 LEU A CA 1
ATOM 1900 C C . LEU A 1 320 ? -3.973 -12.308 24.479 1.00 85.91 928 LEU A C 1
ATOM 1901 O O . LEU A 1 320 ? -3.864 -13.528 24.420 1.00 84.28 928 LEU A O 1
ATOM 1906 N N . GLN A 1 321 ? -3.536 -11.600 25.534 1.00 87.34 929 GLN A N 1
ATOM 1907 C CA . GLN A 1 321 ? -2.917 -12.245 26.687 1.00 89.83 929 GLN A CA 1
ATOM 1908 C C . GLN A 1 321 ? -3.355 -11.516 27.938 1.00 93.94 929 GLN A C 1
ATOM 1909 O O . GLN A 1 321 ? -3.244 -10.298 27.984 1.00 95.21 929 GLN A O 1
ATOM 1911 N N . ARG A 1 322 ? -3.848 -12.252 28.941 1.00 96.21 930 ARG A N 1
ATOM 1912 C CA . ARG A 1 322 ? -4.298 -11.687 30.209 1.00 99.11 930 ARG A CA 1
ATOM 1913 C C . ARG A 1 322 ? -3.145 -11.025 30.980 1.00 101.72 930 ARG A C 1
ATOM 1914 O O . ARG A 1 322 ? -1.991 -11.417 30.796 1.00 102.95 930 ARG A O 1
#